Protein AF-A0AAW7AX61-F1 (afdb_monomer_lite)

Secondary structure (DSSP, 8-state):
---------HHHHHHHHHTS-HHHHHHHHHHHHHHHGGGGGPPPTT--SS-TTTTS-GGGHHHHHHHHHHHHHHHHHHHH-SSTTGGGGS-TTS-------HHHHHHHHHHHHHHHHHHHTTSTTHHHHHHHHHHHHHHHHHHTT-HHHHHHHHHHHHHHHHH-SSPPP---TTTTPPPPHHHHHHHHHHHHHHHHTT-HHHHHHHHHHHTT---HHHHHHHHT--HHHHHH-HHHHHHHHH-S------EEEEEEE--TTSSHHHHHHHTTTPPP-TTPPPP-SEEEEEEEEEETTEEEEEEEEEE-TTTSSSS-HHHH--SSEEEEE---GGG-

Sequence (336 aa):
MGPHDIAFDREMLEKELSTLSRKQRCWFAARCALRVLSILAVPQKGVSRSDIFYFWEEQKRAIHLFNLFRAINAAYADAYADDDAYAAYADDDAYAAYADDDAYVAYVDATAAAAKAAARAATATATADAATAAAYAATIAADFGVGDILHKTYSADLAIVRGTSSLPEWPDLWQGEKLPDKWDQLEQTFIEGLRNLGLDYWAETYAEWRMGKFDTAKLERCLFMPESVINTGVEAMLDYLRAEKLVAMDEARVMFLGEGGAGKTSLINCLDGKPICPNEPATPRVAIRQRLENIQGKEVRVHYWDFGGQVVMHATHQFFLREKAIYVVVLDIRRS

pLDDT: mean 75.81, std 14.59, range [26.91, 92.5]

Radius of gyration: 26.24 Å; chains: 1; bounding box: 68×43×79 Å

Foldseek 3Di:
DDPDPPPPDLVVQLVLLVPADLLLLLLLLLLLLLLLPLLLQDDDPPDDDDDSNVLDDLQCVLVLLLLLVLLSLLSNCLNAPPDLPSLVLLDPVNDDRDDDDPPSVLSVVLSSLSSSLSSCLSDPVNSSSSSSNNNSSLVVCVVQVCNVLSVVLSVVSSCQSVVDPGHDQQAQSSNPDDGDPSSVVSLVSSLVSCVVSVNPVVSVVSVCVNHSHDDVVLSVQSSPPDVVQVVVGDVSSVCSSPPPDDDDQLEAEEEEDEAAPLCSVQVVCVVVVHDRDPPDDFDDAKDWDWDFDQDVNDTHTYIYIDGGRPNVPDDCCVVPPDPGHHYDYRGDPVVD

Structure (mmCIF, N/CA/C/O backbone):
data_AF-A0AAW7AX61-F1
#
_entry.id   AF-A0AAW7AX61-F1
#
loop_
_atom_site.group_PDB
_atom_site.id
_atom_site.type_symbol
_atom_site.label_atom_id
_atom_site.label_alt_id
_atom_site.label_comp_id
_atom_site.label_asym_id
_atom_site.label_entity_id
_atom_site.label_seq_id
_atom_site.pdbx_PDB_ins_code
_atom_site.Cartn_x
_atom_site.Cartn_y
_atom_site.Cartn_z
_atom_site.occupancy
_atom_site.B_iso_or_equiv
_atom_site.auth_seq_id
_atom_site.auth_comp_id
_atom_site.auth_asym_id
_atom_site.auth_atom_id
_atom_site.pdbx_PDB_model_num
ATOM 1 N N . MET A 1 1 ? 29.675 9.510 -35.615 1.00 30.36 1 MET A N 1
ATOM 2 C CA . MET A 1 1 ? 28.213 9.677 -35.497 1.00 30.36 1 MET A CA 1
ATOM 3 C C . MET A 1 1 ? 27.730 8.559 -34.594 1.00 30.36 1 MET A C 1
ATOM 5 O O . MET A 1 1 ? 27.728 7.419 -35.035 1.00 30.36 1 MET A O 1
ATOM 9 N N . GLY A 1 2 ? 27.536 8.858 -33.306 1.00 26.91 2 GLY A N 1
ATOM 10 C CA . GLY A 1 2 ? 27.086 7.883 -32.305 1.00 26.91 2 GLY A CA 1
ATOM 11 C C . GLY A 1 2 ? 25.575 7.652 -32.396 1.00 26.91 2 GLY A C 1
ATOM 12 O O . GLY A 1 2 ? 24.892 8.477 -33.008 1.00 26.91 2 GLY A O 1
ATOM 13 N N . PRO A 1 3 ? 25.068 6.536 -31.848 1.00 36.91 3 PRO A N 1
ATOM 14 C CA . PRO A 1 3 ? 23.645 6.240 -31.860 1.00 36.91 3 PRO A CA 1
ATOM 15 C C . PRO A 1 3 ? 22.917 7.305 -31.039 1.00 36.91 3 PRO A C 1
ATOM 17 O O . PRO A 1 3 ? 23.431 7.792 -30.036 1.00 36.91 3 PRO A O 1
ATOM 20 N N . HIS A 1 4 ? 21.769 7.725 -31.551 1.00 34.91 4 HIS A N 1
ATOM 21 C CA . HIS A 1 4 ? 20.946 8.784 -30.998 1.00 34.91 4 HIS A CA 1
ATOM 22 C C . HIS A 1 4 ? 20.539 8.461 -29.555 1.00 34.91 4 HIS A C 1
ATOM 24 O O . HIS A 1 4 ? 19.681 7.611 -29.346 1.00 34.91 4 HIS A O 1
ATOM 30 N N . ASP A 1 5 ? 21.107 9.179 -28.584 1.00 37.34 5 ASP A N 1
ATOM 31 C CA . ASP A 1 5 ? 20.450 9.397 -27.297 1.00 37.34 5 ASP A CA 1
ATOM 32 C C . ASP A 1 5 ? 19.151 10.148 -27.598 1.00 37.34 5 ASP A C 1
ATOM 34 O O . ASP A 1 5 ? 19.153 11.354 -27.868 1.00 37.34 5 ASP A O 1
ATOM 38 N N . ILE A 1 6 ? 18.030 9.430 -27.635 1.00 45.59 6 ILE A N 1
ATOM 39 C CA . ILE A 1 6 ? 16.712 10.055 -27.599 1.00 45.59 6 ILE A CA 1
ATOM 40 C C . ILE A 1 6 ? 16.600 10.659 -26.200 1.00 45.59 6 ILE A C 1
ATOM 42 O O . ILE A 1 6 ? 16.258 9.973 -25.239 1.00 45.59 6 ILE A O 1
ATOM 46 N N . ALA A 1 7 ? 16.965 11.934 -26.069 1.00 55.22 7 ALA A N 1
ATOM 47 C CA . ALA A 1 7 ? 16.754 12.675 -24.838 1.00 55.22 7 ALA A CA 1
ATOM 48 C C . ALA A 1 7 ? 15.259 12.603 -24.501 1.00 55.22 7 ALA A C 1
ATOM 50 O O . ALA A 1 7 ? 14.418 13.021 -25.296 1.00 55.22 7 ALA A O 1
ATOM 51 N N . PHE A 1 8 ? 14.934 12.017 -23.351 1.00 66.38 8 PHE A N 1
ATOM 52 C CA . PHE A 1 8 ? 13.563 11.914 -22.875 1.00 66.38 8 PHE A CA 1
ATOM 53 C C . PHE A 1 8 ? 12.972 13.322 -22.712 1.00 66.38 8 PHE A C 1
ATOM 55 O O . PHE A 1 8 ? 13.390 14.082 -21.836 1.00 66.38 8 PHE A O 1
ATOM 62 N N . ASP A 1 9 ? 12.012 13.679 -23.567 1.00 73.75 9 ASP A N 1
ATOM 63 C CA . ASP A 1 9 ? 11.368 14.992 -23.543 1.00 73.75 9 ASP A CA 1
ATOM 64 C C . ASP A 1 9 ? 10.244 15.012 -22.500 1.00 73.75 9 ASP A C 1
ATOM 66 O O . ASP A 1 9 ? 9.080 14.681 -22.757 1.00 73.75 9 ASP A O 1
ATOM 70 N N . ARG A 1 10 ? 10.627 15.388 -21.277 1.00 71.94 10 ARG A N 1
ATOM 71 C CA . ARG A 1 10 ? 9.713 15.512 -20.141 1.00 71.94 10 ARG A CA 1
ATOM 72 C C . ARG A 1 10 ? 8.606 16.537 -20.398 1.00 71.94 10 ARG A C 1
ATOM 74 O O . ARG A 1 10 ? 7.466 16.276 -20.023 1.00 71.94 10 ARG A O 1
ATOM 81 N N . GLU A 1 11 ? 8.914 17.681 -21.010 1.00 75.00 11 GLU A N 1
ATOM 82 C CA . GLU A 1 11 ? 7.926 18.745 -21.244 1.00 75.00 11 GLU A CA 1
ATOM 83 C C . GLU A 1 11 ? 6.861 18.292 -22.247 1.00 75.00 11 GLU A C 1
ATOM 85 O O . GLU A 1 11 ? 5.662 18.524 -22.049 1.00 75.00 11 GLU A O 1
ATOM 90 N N . MET A 1 12 ? 7.280 17.582 -23.298 1.00 78.88 12 MET A N 1
ATOM 91 C CA . MET A 1 12 ? 6.360 16.963 -24.246 1.00 78.88 12 MET A CA 1
ATOM 92 C C . MET A 1 12 ? 5.454 15.940 -23.552 1.00 78.88 12 MET A C 1
ATOM 94 O O . MET A 1 12 ? 4.236 15.985 -23.740 1.00 78.88 12 MET A O 1
ATOM 98 N N . LEU A 1 13 ? 6.011 15.070 -22.702 1.00 80.94 13 LEU A N 1
ATOM 99 C CA . LEU A 1 13 ? 5.218 14.090 -21.962 1.00 80.94 13 LEU A CA 1
ATOM 100 C C . LEU A 1 13 ? 4.238 14.747 -20.974 1.00 80.94 13 LEU A C 1
ATOM 102 O O . LEU A 1 13 ? 3.084 14.327 -20.892 1.00 80.94 13 LEU A O 1
ATOM 106 N N . GLU A 1 14 ? 4.648 15.795 -20.254 1.00 78.94 14 GLU A N 1
ATOM 107 C CA . GLU A 1 14 ? 3.763 16.562 -19.360 1.00 78.94 14 GLU A CA 1
ATOM 108 C C . GLU A 1 14 ? 2.565 17.137 -20.122 1.00 78.94 14 GLU A C 1
ATOM 110 O O . GLU A 1 14 ? 1.412 16.996 -19.695 1.00 78.94 14 GLU A O 1
ATOM 115 N N . LYS A 1 15 ? 2.819 17.727 -21.295 1.00 81.75 15 LYS A N 1
ATOM 116 C CA . LYS A 1 15 ? 1.767 18.240 -22.176 1.00 81.75 15 LYS A CA 1
ATOM 117 C C . LYS A 1 15 ? 0.839 17.123 -22.641 1.00 81.75 15 LYS A C 1
ATOM 119 O O . LYS A 1 15 ? -0.380 17.289 -22.641 1.00 81.75 15 LYS A O 1
ATOM 124 N N . GLU A 1 16 ? 1.389 15.972 -22.993 1.00 81.94 16 GLU A N 1
ATOM 125 C CA . GLU A 1 16 ? 0.623 14.805 -23.407 1.00 81.94 16 GLU A CA 1
ATOM 126 C C . GLU A 1 16 ? -0.269 14.238 -22.292 1.00 81.94 16 GLU A C 1
ATOM 128 O O . GLU A 1 16 ? -1.439 13.933 -22.547 1.00 81.94 16 GLU A O 1
ATOM 133 N N . LEU A 1 17 ? 0.236 14.157 -21.060 1.00 82.62 17 LEU A N 1
ATOM 134 C CA . LEU A 1 17 ? -0.498 13.694 -19.876 1.00 82.62 17 LEU A CA 1
ATOM 135 C C . LEU A 1 17 ? -1.556 14.700 -19.398 1.00 82.62 17 LEU A C 1
ATOM 137 O O . LEU A 1 17 ? -2.558 14.304 -18.794 1.00 82.62 17 LEU A O 1
ATOM 141 N N . SER A 1 18 ? -1.381 15.993 -19.694 1.00 81.81 18 SER A N 1
ATOM 142 C CA . SER A 1 18 ? -2.376 17.033 -19.382 1.00 81.81 18 SER A CA 1
ATOM 143 C C . SER A 1 18 ? -3.723 16.827 -20.076 1.00 81.81 18 SER A C 1
ATOM 145 O O . SER A 1 18 ? -4.751 17.264 -19.564 1.00 81.81 18 SER A O 1
ATOM 147 N N . THR A 1 19 ? -3.732 16.098 -21.194 1.00 85.00 19 THR A N 1
ATOM 148 C CA . THR A 1 19 ? -4.951 15.775 -21.950 1.00 85.00 19 THR A CA 1
ATOM 149 C C . THR A 1 19 ? -5.743 14.596 -21.378 1.00 85.00 19 THR A C 1
ATOM 151 O O . THR A 1 19 ? -6.884 14.377 -21.779 1.00 85.00 19 THR A O 1
ATOM 154 N N . LEU A 1 20 ? -5.153 13.833 -20.454 1.00 84.50 20 LEU A N 1
ATOM 155 C CA . LEU A 1 20 ? -5.751 12.628 -19.882 1.00 84.50 20 LEU A CA 1
ATOM 156 C C . LEU A 1 20 ? -6.626 12.937 -18.657 1.00 84.50 20 LEU A C 1
ATOM 158 O O . LEU A 1 20 ? -6.486 13.969 -17.999 1.00 84.50 20 LEU A O 1
ATOM 162 N N . SER A 1 21 ? -7.517 12.013 -18.306 1.00 82.56 21 SER A N 1
ATOM 163 C CA . SER A 1 21 ? -8.251 12.044 -17.040 1.00 82.56 21 SER A CA 1
ATOM 164 C C . SER A 1 21 ? -7.341 11.705 -15.849 1.00 82.56 21 SER A C 1
ATOM 166 O O . SER A 1 21 ? -6.245 11.164 -16.014 1.00 82.56 21 SER A O 1
ATOM 168 N N . ARG A 1 22 ? -7.806 11.990 -14.623 1.00 78.38 22 ARG A N 1
ATOM 169 C CA . ARG A 1 22 ? -7.126 11.594 -13.372 1.00 78.38 22 ARG A CA 1
ATOM 170 C C . ARG A 1 22 ? -6.810 10.094 -13.368 1.00 78.38 22 ARG A C 1
ATOM 172 O O . ARG A 1 22 ? -5.647 9.726 -13.265 1.00 78.38 22 ARG A O 1
ATOM 179 N N . LYS A 1 23 ? -7.827 9.255 -13.598 1.00 81.19 23 LYS A N 1
ATOM 180 C CA . LYS A 1 23 ? -7.715 7.788 -13.632 1.00 81.19 23 LYS A CA 1
ATOM 181 C C . LYS A 1 23 ? -6.663 7.298 -14.639 1.00 81.19 23 LYS A C 1
ATOM 183 O O . LYS A 1 23 ? -5.845 6.443 -14.318 1.00 81.19 23 LYS A O 1
ATOM 188 N N . GLN A 1 24 ? -6.627 7.888 -15.837 1.00 85.31 24 GLN A N 1
ATOM 189 C CA . GLN A 1 24 ? -5.640 7.561 -16.878 1.00 85.31 24 GLN A CA 1
ATOM 190 C C . GLN A 1 24 ? -4.210 7.967 -16.495 1.00 85.31 24 GLN A C 1
ATOM 192 O O . GLN A 1 24 ? -3.269 7.231 -16.788 1.00 85.31 24 GLN A O 1
ATOM 197 N N . ARG A 1 25 ? -4.030 9.105 -15.811 1.00 83.56 25 ARG A N 1
ATOM 198 C CA . ARG A 1 25 ? -2.715 9.510 -15.291 1.00 83.56 25 ARG A CA 1
ATOM 199 C C . ARG A 1 25 ? -2.228 8.598 -14.173 1.00 83.56 25 ARG A C 1
ATOM 201 O O . ARG A 1 25 ? -1.070 8.197 -14.223 1.00 83.56 25 ARG A O 1
ATOM 208 N N . CYS A 1 26 ? -3.091 8.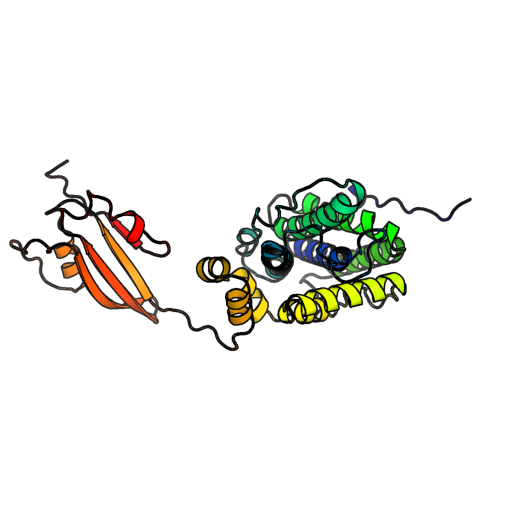238 -13.220 1.00 80.25 26 CYS A N 1
ATOM 209 C CA . CYS A 1 26 ? -2.753 7.282 -12.160 1.00 80.25 26 CYS A CA 1
ATOM 210 C C . CYS A 1 26 ? -2.312 5.944 -12.752 1.00 80.25 26 CYS A C 1
ATOM 212 O O . CYS A 1 26 ? -1.259 5.420 -12.394 1.00 80.25 26 CYS A O 1
ATOM 214 N N . TRP A 1 27 ? -3.076 5.444 -13.726 1.00 86.00 27 TRP A N 1
ATOM 215 C CA . TRP A 1 27 ? -2.771 4.206 -14.434 1.00 86.00 27 TRP A CA 1
ATOM 216 C C . TRP A 1 27 ? -1.388 4.245 -15.098 1.00 86.00 27 TRP A C 1
ATOM 218 O O . TRP A 1 27 ? -0.575 3.341 -14.910 1.00 86.00 27 TRP A O 1
ATOM 228 N N . PHE A 1 28 ? -1.094 5.318 -15.839 1.00 87.56 28 PHE A N 1
ATOM 229 C CA . PHE A 1 28 ? 0.196 5.487 -16.507 1.00 87.56 28 PHE A CA 1
ATOM 230 C C . PHE A 1 28 ? 1.348 5.599 -15.499 1.00 87.56 28 PHE A C 1
ATOM 232 O O . PHE A 1 28 ? 2.354 4.900 -15.622 1.00 87.56 28 PHE A O 1
ATOM 239 N N . ALA A 1 29 ? 1.182 6.421 -14.461 1.00 83.12 29 ALA A N 1
ATOM 240 C CA . ALA A 1 29 ? 2.209 6.651 -13.452 1.00 83.12 29 ALA A CA 1
ATOM 241 C C . ALA A 1 29 ? 2.536 5.378 -12.653 1.00 83.12 29 ALA A C 1
ATOM 243 O O . ALA A 1 29 ? 3.710 5.077 -12.432 1.00 83.12 29 ALA A O 1
ATOM 244 N N . ALA A 1 30 ? 1.521 4.586 -12.291 1.00 83.44 30 ALA A N 1
ATOM 245 C CA . ALA A 1 30 ? 1.695 3.301 -11.619 1.00 83.44 30 ALA A CA 1
ATOM 246 C C . ALA A 1 30 ? 2.542 2.327 -12.457 1.00 83.44 30 ALA A C 1
ATOM 248 O O . ALA A 1 30 ? 3.440 1.666 -11.930 1.00 83.44 30 ALA A O 1
ATOM 249 N N . ARG A 1 31 ? 2.323 2.285 -13.779 1.00 88.75 31 ARG A N 1
ATOM 250 C CA . ARG A 1 31 ? 3.132 1.471 -14.701 1.00 88.75 31 ARG A CA 1
ATOM 251 C C . ARG A 1 31 ? 4.567 1.976 -14.816 1.00 88.75 31 ARG A C 1
ATOM 253 O O . ARG A 1 31 ? 5.486 1.161 -14.852 1.00 88.75 31 ARG A O 1
ATOM 260 N N . CYS A 1 32 ? 4.787 3.290 -14.849 1.00 85.69 32 CYS A N 1
ATOM 261 C CA . CYS A 1 32 ? 6.137 3.864 -14.819 1.00 85.69 32 CYS A CA 1
ATOM 262 C C . CYS A 1 32 ? 6.891 3.474 -13.542 1.00 85.69 32 CYS A C 1
ATOM 264 O O . CYS A 1 32 ? 8.020 3.000 -13.633 1.00 85.69 32 CYS A O 1
ATOM 266 N N . ALA A 1 33 ? 6.258 3.595 -12.372 1.00 82.31 33 ALA A N 1
ATOM 267 C CA . ALA A 1 33 ? 6.869 3.209 -11.102 1.00 82.31 33 ALA A CA 1
ATOM 268 C C . ALA A 1 33 ? 7.192 1.709 -11.036 1.00 82.31 33 ALA A C 1
ATOM 270 O O . ALA A 1 33 ? 8.284 1.326 -10.618 1.00 82.31 33 ALA A O 1
ATOM 271 N N . LEU A 1 34 ? 6.279 0.851 -11.505 1.00 87.25 34 LEU A N 1
ATOM 272 C CA . LEU A 1 34 ? 6.485 -0.597 -11.496 1.00 87.25 34 LEU A CA 1
ATOM 273 C C . LEU A 1 34 ? 7.679 -1.032 -12.361 1.00 87.25 34 LEU A C 1
ATOM 275 O O . LEU A 1 34 ? 8.394 -1.965 -11.990 1.00 87.25 34 LEU A O 1
ATOM 279 N N . ARG A 1 35 ? 7.924 -0.341 -13.485 1.00 87.38 35 ARG A N 1
ATOM 280 C CA . ARG A 1 35 ? 9.059 -0.618 -14.382 1.00 87.38 35 ARG A CA 1
ATOM 281 C C . ARG A 1 35 ? 10.410 -0.372 -13.741 1.00 87.38 35 ARG A C 1
ATOM 283 O O . ARG A 1 35 ? 11.370 -0.975 -14.186 1.00 87.38 35 ARG A O 1
ATOM 290 N N . VAL A 1 36 ? 10.506 0.477 -12.723 1.00 80.56 36 VAL A N 1
ATOM 291 C CA . VAL A 1 36 ? 11.802 0.805 -12.112 1.00 80.56 36 VAL A CA 1
ATOM 292 C C . VAL A 1 36 ? 12.026 0.217 -10.738 1.00 80.56 36 VAL A C 1
ATOM 294 O O . VAL A 1 36 ? 13.095 0.384 -10.169 1.00 80.56 36 VAL A O 1
ATOM 297 N N . LEU A 1 37 ? 11.078 -0.564 -10.227 1.00 84.88 37 LEU A N 1
ATOM 298 C CA . LEU A 1 37 ? 11.217 -1.160 -8.904 1.00 84.88 37 LEU A CA 1
ATOM 299 C C . LEU A 1 37 ? 12.409 -2.134 -8.803 1.00 84.88 37 LEU A C 1
ATOM 301 O O . LEU A 1 37 ? 13.088 -2.170 -7.779 1.00 84.88 37 LEU A O 1
ATOM 305 N N . SER A 1 38 ? 12.710 -2.877 -9.875 1.00 87.50 38 SER A N 1
ATOM 306 C CA . SER A 1 38 ? 13.818 -3.844 -9.915 1.00 87.50 38 SER A CA 1
ATOM 307 C C . SER A 1 38 ? 15.207 -3.200 -9.875 1.00 87.50 38 SER A C 1
ATOM 309 O O . SER A 1 38 ? 16.176 -3.876 -9.538 1.00 87.50 38 SER A O 1
ATOM 311 N N . ILE A 1 39 ? 15.323 -1.894 -10.137 1.00 83.44 39 ILE A N 1
ATOM 312 C CA . ILE A 1 39 ? 16.587 -1.146 -10.029 1.00 83.44 39 ILE A CA 1
ATOM 313 C C . ILE A 1 39 ? 17.099 -1.099 -8.590 1.00 83.44 39 ILE A C 1
ATOM 315 O O . ILE A 1 39 ? 18.306 -1.018 -8.371 1.00 83.44 39 ILE A O 1
ATOM 319 N N . LEU A 1 40 ? 16.224 -1.257 -7.595 1.00 81.12 40 LEU A N 1
ATOM 320 C CA . LEU A 1 40 ? 16.653 -1.411 -6.205 1.00 81.12 40 LEU A CA 1
ATOM 321 C C . LEU A 1 40 ? 17.568 -2.626 -5.998 1.00 81.12 40 LEU A C 1
ATOM 323 O O . LEU A 1 40 ? 18.232 -2.701 -4.975 1.00 81.12 40 LEU A O 1
ATOM 327 N N . ALA A 1 41 ? 17.616 -3.569 -6.946 1.00 83.56 41 ALA A N 1
ATOM 328 C CA . ALA A 1 41 ? 18.488 -4.734 -6.888 1.00 83.56 41 ALA A CA 1
ATOM 329 C C . ALA A 1 41 ? 19.881 -4.532 -7.497 1.00 83.56 41 ALA A C 1
ATOM 331 O O . ALA A 1 41 ? 20.648 -5.495 -7.605 1.00 83.56 41 ALA A O 1
ATOM 332 N N . VAL A 1 42 ? 20.220 -3.314 -7.927 1.00 79.19 42 VAL A N 1
ATOM 333 C CA . VAL A 1 42 ? 21.544 -3.022 -8.479 1.00 79.19 42 VAL A CA 1
ATOM 334 C C . VAL A 1 42 ? 22.598 -3.214 -7.377 1.00 79.19 42 VAL A C 1
ATOM 336 O O . VAL A 1 42 ? 22.549 -2.535 -6.351 1.00 79.19 42 VAL A O 1
ATOM 339 N N . PRO A 1 43 ? 23.563 -4.136 -7.553 1.00 69.69 43 PRO A N 1
ATOM 340 C CA . PRO A 1 43 ? 24.539 -4.439 -6.516 1.00 69.69 43 PRO A CA 1
ATOM 341 C C . PRO A 1 43 ? 25.536 -3.290 -6.330 1.00 69.69 43 PRO A C 1
ATOM 343 O O . PRO A 1 43 ? 25.919 -2.619 -7.292 1.00 69.69 43 PRO A O 1
ATOM 346 N N . GLN A 1 44 ? 26.035 -3.126 -5.102 1.00 69.25 44 GLN A N 1
ATOM 347 C CA . GLN A 1 44 ? 27.088 -2.158 -4.799 1.00 69.25 44 GLN A CA 1
ATOM 348 C C . GLN A 1 44 ? 28.373 -2.467 -5.586 1.00 69.25 44 GLN A C 1
ATOM 350 O O . GLN A 1 44 ? 28.825 -3.616 -5.676 1.00 69.25 44 GLN A O 1
ATOM 355 N N . LYS A 1 45 ? 29.008 -1.426 -6.138 1.00 63.72 45 LYS A N 1
ATOM 356 C CA . LYS A 1 45 ? 30.249 -1.564 -6.913 1.00 63.72 45 LYS A CA 1
ATOM 357 C C . LYS A 1 45 ? 31.349 -2.228 -6.077 1.00 63.72 45 LYS A C 1
ATOM 359 O O . LYS A 1 45 ? 31.777 -1.688 -5.065 1.00 63.72 45 LYS A O 1
ATOM 364 N N . GLY A 1 46 ? 31.851 -3.372 -6.540 1.00 57.09 46 GLY A N 1
ATOM 365 C CA . GLY A 1 46 ? 32.983 -4.064 -5.911 1.00 57.09 46 GLY A CA 1
ATOM 366 C C . GLY A 1 46 ? 32.633 -4.956 -4.715 1.00 57.09 46 GLY A C 1
ATOM 367 O O . GLY A 1 46 ? 33.546 -5.540 -4.136 1.00 57.09 46 GLY A O 1
ATOM 368 N N . VAL A 1 47 ? 31.348 -5.119 -4.374 1.00 58.59 47 VAL A N 1
ATOM 369 C CA . VAL A 1 47 ? 30.893 -6.018 -3.301 1.00 58.59 47 VAL A CA 1
ATOM 370 C C . VAL A 1 47 ? 30.134 -7.206 -3.896 1.00 58.59 47 VAL A C 1
ATOM 372 O O . VAL A 1 47 ? 29.229 -7.059 -4.716 1.00 58.59 47 VAL A O 1
ATOM 375 N N . SER A 1 48 ? 30.514 -8.421 -3.495 1.00 50.97 48 SER A N 1
ATOM 376 C CA . SER A 1 48 ? 29.896 -9.655 -3.986 1.00 50.97 48 SER A CA 1
ATOM 377 C C . SER A 1 48 ? 28.561 -9.952 -3.284 1.00 50.97 48 SER A C 1
ATOM 379 O O . SER A 1 48 ? 28.525 -10.617 -2.257 1.00 50.97 48 SER A O 1
ATOM 381 N N . ARG A 1 49 ? 27.469 -9.513 -3.922 1.00 58.62 49 ARG A N 1
ATOM 382 C CA . ARG A 1 49 ? 26.207 -10.246 -4.184 1.00 58.62 49 ARG A CA 1
ATOM 383 C C . ARG A 1 49 ? 25.318 -10.828 -3.065 1.00 58.62 49 ARG A C 1
ATOM 385 O O . ARG A 1 49 ? 24.408 -11.568 -3.423 1.00 58.62 49 ARG A O 1
ATOM 392 N N . SER A 1 50 ? 25.457 -10.500 -1.780 1.00 60.31 50 SER A N 1
ATOM 393 C CA . SER A 1 50 ? 24.422 -10.922 -0.804 1.00 60.31 50 SER A CA 1
ATOM 394 C C . SER A 1 50 ? 23.391 -9.847 -0.469 1.00 60.31 50 SER A C 1
ATOM 396 O O . SER A 1 50 ? 22.227 -10.179 -0.271 1.00 60.31 50 SER A O 1
ATOM 398 N N . ASP A 1 51 ? 23.791 -8.576 -0.409 1.00 74.12 51 ASP A N 1
ATOM 399 C CA . ASP A 1 51 ? 22.925 -7.516 0.106 1.00 74.12 51 ASP A CA 1
ATOM 400 C C . ASP A 1 51 ? 22.577 -6.477 -0.963 1.00 74.12 51 ASP A C 1
ATOM 402 O O . ASP A 1 51 ? 23.356 -5.570 -1.255 1.00 74.12 51 ASP A O 1
ATOM 406 N N . ILE A 1 52 ? 21.402 -6.639 -1.570 1.00 79.06 52 ILE A N 1
ATOM 407 C CA . ILE A 1 52 ? 20.916 -5.748 -2.628 1.00 79.06 52 ILE A CA 1
ATOM 408 C C . ILE A 1 52 ? 20.232 -4.487 -2.084 1.00 79.06 52 ILE A C 1
ATOM 410 O O . ILE A 1 52 ? 20.081 -3.525 -2.819 1.00 79.06 52 ILE A O 1
ATOM 414 N N . PHE A 1 53 ? 19.867 -4.456 -0.797 1.00 80.56 53 PHE A N 1
ATOM 415 C CA . PHE A 1 53 ? 19.205 -3.316 -0.146 1.00 80.56 53 PHE A CA 1
ATOM 416 C C . PHE A 1 53 ? 20.134 -2.632 0.868 1.00 80.56 53 PHE A C 1
ATOM 418 O O . PHE A 1 53 ? 19.690 -2.103 1.890 1.00 80.56 53 PHE A O 1
ATOM 425 N N . TYR A 1 54 ? 21.441 -2.666 0.594 1.00 77.38 54 TYR A N 1
ATOM 426 C CA . TYR A 1 54 ? 22.510 -2.190 1.479 1.00 77.38 54 TYR A CA 1
ATOM 427 C C . TYR A 1 54 ? 22.370 -0.713 1.885 1.00 77.38 54 TYR A C 1
ATOM 429 O O . TYR A 1 54 ? 22.856 -0.317 2.939 1.00 77.38 54 TYR A O 1
ATOM 437 N N . PHE A 1 55 ? 21.693 0.088 1.060 1.00 74.94 55 PHE A N 1
ATOM 438 C CA . PHE A 1 55 ? 21.428 1.513 1.273 1.00 74.94 55 PHE A CA 1
ATOM 439 C C . PHE A 1 55 ? 20.377 1.793 2.360 1.00 74.94 55 PHE A C 1
ATOM 441 O O . PHE A 1 55 ? 20.224 2.934 2.789 1.00 74.94 55 PHE A O 1
ATOM 448 N N . TRP A 1 56 ? 19.652 0.772 2.824 1.00 76.81 56 TRP A N 1
ATOM 449 C CA . TRP A 1 56 ? 18.764 0.876 3.978 1.00 76.81 56 TRP A CA 1
ATOM 450 C C . TRP A 1 56 ? 19.313 0.094 5.167 1.00 76.81 56 TRP A C 1
ATOM 452 O O . TRP A 1 56 ? 19.813 -1.028 5.023 1.00 76.81 56 TRP A O 1
ATOM 462 N N . GLU A 1 57 ? 19.113 0.658 6.362 1.00 79.56 57 GLU A N 1
ATOM 463 C CA . GLU A 1 57 ? 19.269 -0.066 7.624 1.00 79.56 57 GLU A CA 1
ATOM 464 C C . GLU A 1 57 ? 18.473 -1.375 7.571 1.00 79.56 57 GLU A C 1
ATOM 466 O O . GLU A 1 57 ? 17.299 -1.383 7.190 1.00 79.56 57 GLU A O 1
ATOM 471 N N . GLU A 1 58 ? 19.096 -2.481 7.981 1.00 80.81 58 GLU A N 1
ATOM 472 C CA . GLU A 1 58 ? 18.525 -3.827 7.872 1.00 80.81 58 GLU A CA 1
ATOM 473 C C . GLU A 1 58 ? 17.117 -3.924 8.478 1.00 80.81 58 GLU A C 1
ATOM 475 O O . GLU A 1 58 ? 16.211 -4.472 7.852 1.00 80.81 58 GLU A O 1
ATOM 480 N N . GLN A 1 59 ? 16.892 -3.294 9.639 1.00 80.56 59 GLN A N 1
ATOM 481 C CA . GLN A 1 59 ? 15.589 -3.31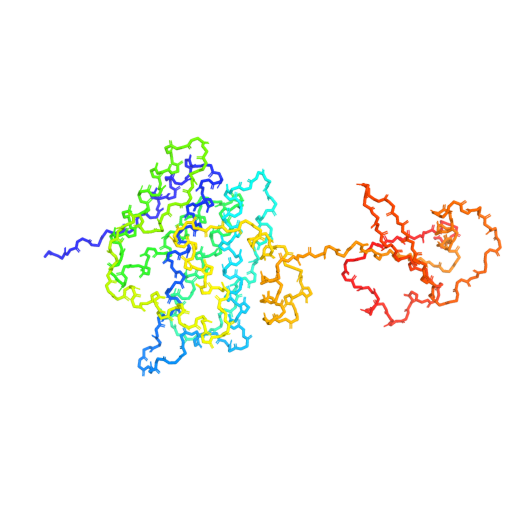4 10.314 1.00 80.56 59 GLN A CA 1
ATOM 482 C C . GLN A 1 59 ? 14.501 -2.502 9.587 1.00 80.56 59 GLN A C 1
ATOM 484 O O . GLN A 1 59 ? 13.315 -2.712 9.838 1.00 80.56 59 GLN A O 1
ATOM 489 N N . LYS A 1 60 ? 14.878 -1.577 8.694 1.00 80.44 60 LYS A N 1
ATOM 490 C CA . LYS A 1 60 ? 13.951 -0.680 7.985 1.00 80.44 60 LYS A CA 1
ATOM 491 C C . LYS A 1 60 ? 13.642 -1.118 6.550 1.00 80.44 60 LYS A C 1
ATOM 493 O O . LYS A 1 60 ? 12.686 -0.626 5.954 1.00 80.44 60 LYS A O 1
ATOM 498 N N . ARG A 1 61 ? 14.393 -2.068 5.984 1.00 82.44 61 ARG A N 1
ATOM 499 C CA . ARG A 1 61 ? 14.225 -2.528 4.586 1.00 82.44 61 ARG A CA 1
ATOM 500 C C . ARG A 1 61 ? 12.795 -2.931 4.256 1.00 82.44 61 ARG A C 1
ATOM 502 O O . ARG A 1 61 ? 12.226 -2.481 3.268 1.00 82.44 61 ARG A O 1
ATOM 509 N N . ALA A 1 62 ? 12.202 -3.758 5.106 1.00 82.88 62 ALA A N 1
ATOM 510 C CA . ALA A 1 62 ? 10.873 -4.293 4.867 1.00 82.88 62 ALA A CA 1
ATOM 511 C C . ALA A 1 62 ? 9.767 -3.229 4.959 1.00 82.88 62 ALA A C 1
ATOM 513 O O . ALA A 1 62 ? 8.831 -3.281 4.165 1.00 82.88 62 ALA A O 1
ATOM 514 N N . ILE A 1 63 ? 9.876 -2.247 5.866 1.00 78.69 63 ILE A N 1
ATOM 515 C CA . ILE A 1 63 ? 8.897 -1.151 5.946 1.00 78.69 63 ILE A CA 1
ATOM 516 C C . ILE A 1 63 ? 9.039 -0.184 4.762 1.00 78.69 63 ILE A C 1
ATOM 518 O O . ILE A 1 63 ? 8.032 0.257 4.213 1.00 78.69 63 ILE A O 1
ATOM 522 N N . HIS A 1 64 ? 10.263 0.078 4.289 1.00 79.00 64 HIS A N 1
ATOM 523 C CA . HIS A 1 64 ? 10.474 0.869 3.075 1.00 79.00 64 HIS A CA 1
ATOM 524 C C . HIS A 1 64 ? 9.903 0.174 1.837 1.00 79.00 64 HIS A C 1
ATOM 526 O O . HIS A 1 64 ? 9.145 0.789 1.088 1.00 79.00 64 HIS A O 1
ATOM 532 N N . LEU A 1 65 ? 10.186 -1.120 1.654 1.00 82.81 65 LEU A N 1
ATOM 533 C CA . LEU A 1 65 ? 9.604 -1.912 0.568 1.00 82.81 65 LEU A CA 1
ATOM 534 C C . LEU A 1 65 ? 8.076 -1.938 0.656 1.00 82.81 65 LEU A C 1
ATOM 536 O O . LEU A 1 65 ? 7.411 -1.665 -0.341 1.00 82.81 65 LEU A O 1
ATOM 540 N N . PHE A 1 66 ? 7.517 -2.185 1.844 1.00 82.62 66 PHE A N 1
ATOM 541 C CA . PHE A 1 66 ? 6.075 -2.120 2.079 1.00 82.62 66 PHE A CA 1
ATOM 542 C C . PHE A 1 66 ? 5.488 -0.777 1.627 1.00 82.62 66 PHE A C 1
ATOM 544 O O . PHE A 1 66 ? 4.509 -0.765 0.885 1.00 82.62 66 PHE A O 1
ATOM 551 N N . ASN A 1 67 ? 6.100 0.348 2.009 1.00 77.56 67 ASN A N 1
ATOM 552 C CA . ASN A 1 67 ? 5.627 1.673 1.615 1.00 77.56 67 ASN A CA 1
ATOM 553 C C . ASN A 1 67 ? 5.714 1.906 0.100 1.00 77.56 67 ASN A C 1
ATOM 555 O O . ASN A 1 67 ? 4.783 2.475 -0.467 1.00 77.56 67 ASN A O 1
ATOM 559 N N . LEU A 1 68 ? 6.764 1.426 -0.575 1.00 79.44 68 LEU A N 1
ATOM 560 C CA . LEU A 1 68 ? 6.873 1.508 -2.037 1.00 79.44 68 LEU A CA 1
ATOM 561 C C . LEU A 1 68 ? 5.768 0.710 -2.739 1.00 79.44 68 LEU A C 1
ATOM 563 O O . LEU A 1 68 ? 5.096 1.231 -3.630 1.00 79.44 68 LEU A O 1
ATOM 567 N N . PHE A 1 69 ? 5.539 -0.535 -2.318 1.00 83.94 69 PHE A N 1
ATOM 568 C CA . PHE A 1 69 ? 4.465 -1.355 -2.874 1.00 83.94 69 PHE A CA 1
ATOM 569 C C . PHE A 1 69 ? 3.081 -0.771 -2.566 1.00 83.94 69 PHE A C 1
ATOM 571 O O . PHE A 1 69 ? 2.229 -0.733 -3.453 1.00 83.94 69 PHE A O 1
ATOM 578 N N . ARG A 1 70 ? 2.864 -0.261 -1.346 1.00 80.38 70 ARG A N 1
ATOM 579 C CA . ARG A 1 70 ? 1.628 0.425 -0.940 1.00 80.38 70 ARG A CA 1
ATOM 580 C C . ARG A 1 70 ? 1.371 1.674 -1.789 1.00 80.38 70 ARG A C 1
ATOM 582 O O . ARG A 1 70 ? 0.238 1.890 -2.205 1.00 80.38 70 ARG A O 1
ATOM 589 N N . ALA A 1 71 ? 2.410 2.441 -2.114 1.00 76.06 71 ALA A N 1
ATOM 590 C CA . ALA A 1 71 ? 2.325 3.623 -2.970 1.00 76.06 71 ALA A CA 1
ATOM 591 C C . ALA A 1 71 ? 1.918 3.272 -4.417 1.00 76.06 71 ALA A C 1
ATOM 593 O O . ALA A 1 71 ? 0.996 3.873 -4.970 1.00 76.06 71 ALA A O 1
ATOM 594 N N . ILE A 1 72 ? 2.546 2.254 -5.018 1.00 79.25 72 ILE A N 1
ATOM 595 C CA . ILE A 1 72 ? 2.179 1.771 -6.364 1.00 79.25 72 ILE A CA 1
ATOM 596 C C . ILE A 1 72 ? 0.745 1.220 -6.369 1.00 79.25 72 ILE A C 1
ATOM 598 O O . ILE A 1 72 ? -0.024 1.485 -7.293 1.00 79.25 72 ILE A O 1
ATOM 602 N N . ASN A 1 73 ? 0.372 0.492 -5.317 1.00 81.50 73 ASN A N 1
ATOM 603 C CA . ASN A 1 73 ? -0.977 -0.024 -5.130 1.00 81.50 73 ASN A CA 1
ATOM 604 C C . ASN A 1 73 ? -2.018 1.106 -5.033 1.00 81.50 73 ASN A C 1
ATOM 606 O O . ASN A 1 73 ? -3.058 1.027 -5.675 1.00 81.50 73 ASN A O 1
ATOM 610 N N . ALA A 1 74 ? -1.726 2.193 -4.312 1.00 77.25 74 ALA A N 1
ATOM 611 C CA . ALA A 1 74 ? -2.632 3.340 -4.215 1.00 77.25 74 ALA A CA 1
ATOM 612 C C . ALA A 1 74 ? -2.902 3.954 -5.597 1.00 77.25 74 ALA A C 1
ATOM 614 O O . ALA A 1 74 ? -4.053 4.179 -5.959 1.00 77.25 74 ALA A O 1
ATOM 615 N N . ALA A 1 75 ? -1.856 4.113 -6.413 1.00 77.75 75 ALA A N 1
ATOM 616 C CA . ALA A 1 75 ? -1.980 4.600 -7.784 1.00 77.75 75 ALA A CA 1
ATOM 617 C C . ALA A 1 75 ? -2.836 3.673 -8.667 1.00 77.75 75 ALA A C 1
ATOM 619 O O . ALA A 1 75 ? -3.646 4.143 -9.468 1.00 77.75 75 ALA A O 1
ATOM 620 N N . TYR A 1 76 ? -2.684 2.353 -8.509 1.00 79.88 76 TYR A N 1
ATOM 621 C CA . TYR A 1 76 ? -3.539 1.372 -9.177 1.00 79.88 76 TYR A CA 1
ATOM 622 C C . TYR A 1 76 ? -4.995 1.488 -8.707 1.00 79.88 76 TYR A C 1
ATOM 624 O O . TYR A 1 76 ? -5.906 1.571 -9.530 1.00 79.88 76 TYR A O 1
ATOM 632 N N . ALA A 1 77 ? -5.227 1.524 -7.394 1.00 78.06 77 ALA A N 1
ATOM 633 C CA . ALA A 1 77 ? -6.562 1.627 -6.823 1.00 78.06 77 ALA A CA 1
ATOM 634 C C . ALA A 1 77 ? -7.260 2.912 -7.276 1.00 78.06 77 ALA A C 1
ATOM 636 O O . ALA A 1 77 ? -8.378 2.834 -7.759 1.00 78.06 77 ALA A O 1
ATOM 637 N N . ASP A 1 78 ? -6.593 4.068 -7.253 1.00 75.56 78 ASP A N 1
ATOM 638 C CA . ASP A 1 78 ? -7.152 5.329 -7.759 1.00 75.56 78 ASP A CA 1
ATOM 639 C C . ASP A 1 78 ? -7.437 5.317 -9.266 1.00 75.56 78 ASP A C 1
ATOM 641 O O . ASP A 1 78 ? -8.308 6.050 -9.739 1.00 75.56 78 ASP A O 1
ATOM 645 N N . ALA A 1 79 ? -6.715 4.507 -10.046 1.00 76.44 79 ALA A N 1
ATOM 646 C CA . ALA A 1 79 ? -7.032 4.329 -11.454 1.00 76.44 79 ALA A CA 1
ATOM 647 C C . ALA A 1 79 ? -8.388 3.622 -11.618 1.00 76.44 79 ALA A C 1
ATOM 649 O O . ALA A 1 79 ? -9.233 4.086 -12.384 1.00 76.44 79 ALA A O 1
ATOM 650 N N . TYR A 1 80 ? -8.620 2.533 -10.885 1.00 76.69 80 TYR A N 1
ATOM 651 C CA . TYR A 1 80 ? -9.782 1.660 -11.089 1.00 76.69 80 TYR A CA 1
ATOM 652 C C . TYR A 1 80 ? -10.973 1.924 -10.156 1.00 76.69 80 TYR A C 1
ATOM 654 O O . TYR A 1 80 ? -12.088 1.535 -10.492 1.00 76.69 80 TYR A O 1
ATOM 662 N N . ALA A 1 81 ? -10.778 2.596 -9.024 1.00 68.62 81 ALA A N 1
ATOM 663 C CA . ALA A 1 81 ? -11.830 2.887 -8.059 1.00 68.62 81 ALA A CA 1
ATOM 664 C C . ALA A 1 81 ? -12.760 4.007 -8.535 1.00 68.62 81 ALA A C 1
ATOM 666 O O . ALA A 1 81 ? -12.354 4.927 -9.247 1.00 68.62 81 ALA A O 1
ATOM 667 N N . ASP A 1 82 ? -14.024 3.947 -8.120 1.00 58.94 82 ASP A N 1
ATOM 668 C CA . ASP A 1 82 ? -15.012 4.996 -8.395 1.00 58.94 82 ASP A CA 1
ATOM 669 C C . ASP A 1 82 ? -14.977 6.152 -7.384 1.00 58.94 82 ASP A C 1
ATOM 671 O O . ASP A 1 82 ? -15.444 7.239 -7.715 1.00 58.94 82 ASP A O 1
ATOM 675 N N . ASP A 1 83 ? -14.355 5.950 -6.217 1.00 56.59 83 ASP A N 1
ATOM 676 C CA . ASP A 1 83 ? -14.191 6.959 -5.165 1.00 56.59 83 ASP A CA 1
ATOM 677 C C . ASP A 1 83 ? -12.757 7.515 -5.103 1.00 56.59 83 ASP A C 1
ATOM 679 O O . ASP A 1 83 ? -11.775 6.776 -5.176 1.00 56.59 83 ASP A O 1
ATOM 683 N N . ASP A 1 84 ? -12.632 8.824 -4.863 1.00 54.56 84 ASP A N 1
ATOM 684 C CA . ASP A 1 84 ? -11.359 9.558 -4.731 1.00 54.56 84 ASP A CA 1
ATOM 685 C C . ASP A 1 84 ? -10.616 9.291 -3.392 1.00 54.56 84 ASP A C 1
ATOM 687 O O . ASP A 1 84 ? -9.753 10.067 -2.979 1.00 54.56 84 ASP A O 1
ATOM 691 N N . ALA A 1 85 ? -10.957 8.217 -2.671 1.00 56.28 85 ALA A N 1
ATOM 692 C CA . ALA A 1 85 ? -10.544 7.996 -1.281 1.00 56.28 85 ALA A CA 1
ATOM 693 C C . ALA A 1 85 ? -9.116 7.441 -1.109 1.00 56.28 85 ALA A C 1
ATOM 695 O O . ALA A 1 85 ? -8.561 7.504 -0.010 1.00 56.28 85 ALA A O 1
ATOM 696 N N . TYR A 1 86 ? -8.513 6.887 -2.165 1.00 60.66 86 TYR A N 1
ATOM 697 C CA . TYR A 1 86 ? -7.278 6.103 -2.046 1.00 60.66 86 TYR A CA 1
ATOM 698 C C . TYR A 1 86 ? -6.000 6.950 -2.050 1.00 60.66 86 TYR A C 1
ATOM 700 O O . TYR A 1 86 ? -4.994 6.542 -1.465 1.00 60.66 86 TYR A O 1
ATOM 708 N N . ALA A 1 87 ? -6.073 8.177 -2.574 1.00 56.34 87 ALA A N 1
ATOM 709 C CA . ALA A 1 87 ? -4.955 9.118 -2.608 1.00 56.34 87 ALA A CA 1
ATOM 710 C C . ALA A 1 87 ? -4.426 9.484 -1.208 1.00 56.34 87 ALA A C 1
ATOM 712 O O . ALA A 1 87 ? -3.263 9.847 -1.064 1.00 56.34 87 ALA A O 1
ATOM 713 N N . ALA A 1 88 ? -5.257 9.370 -0.163 1.00 55.25 88 ALA A N 1
ATOM 714 C CA . ALA A 1 88 ? -4.863 9.632 1.223 1.00 55.25 88 ALA A CA 1
ATOM 715 C C . ALA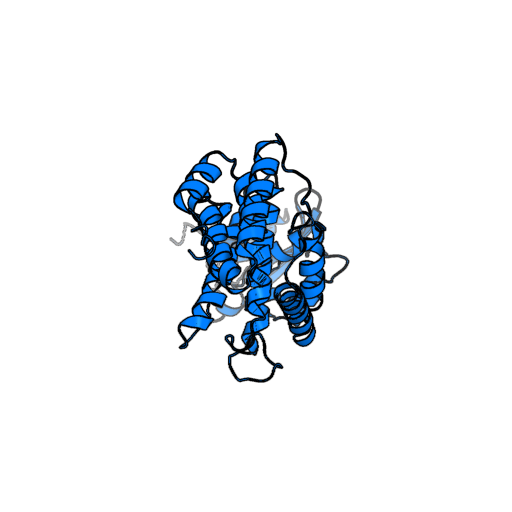 A 1 88 ? -3.880 8.587 1.790 1.00 55.25 88 ALA A C 1
ATOM 717 O O . ALA A 1 88 ? -3.200 8.865 2.773 1.00 55.25 88 ALA A O 1
ATOM 718 N N . TYR A 1 89 ? -3.788 7.405 1.170 1.00 56.09 89 TYR A N 1
ATOM 719 C CA . TYR A 1 89 ? -2.849 6.343 1.555 1.00 56.09 89 TYR A CA 1
ATOM 720 C C . TYR A 1 89 ? -1.490 6.462 0.847 1.00 56.09 89 TYR A C 1
ATOM 722 O O . TYR A 1 89 ? -0.593 5.652 1.094 1.00 56.09 89 TYR A O 1
ATOM 730 N N . ALA A 1 90 ? -1.322 7.483 -0.004 1.00 52.53 90 ALA A N 1
ATOM 731 C CA . ALA A 1 90 ? -0.035 7.930 -0.520 1.00 52.53 90 ALA A CA 1
ATOM 732 C C . ALA A 1 90 ? 0.735 8.647 0.600 1.00 52.53 90 ALA A C 1
ATOM 734 O O . ALA A 1 90 ? 0.796 9.872 0.662 1.00 52.53 90 ALA A O 1
ATOM 735 N N . ASP A 1 91 ? 1.263 7.864 1.530 1.00 48.69 91 ASP A N 1
ATOM 736 C CA . ASP A 1 91 ? 1.946 8.378 2.709 1.00 48.69 91 ASP A CA 1
ATOM 737 C C . ASP A 1 91 ? 3.232 9.141 2.336 1.00 48.69 91 ASP A C 1
ATOM 739 O O . ASP A 1 91 ? 3.995 8.727 1.453 1.00 48.69 91 ASP A O 1
ATOM 743 N N . ASP A 1 92 ? 3.492 10.256 3.021 1.00 44.06 92 ASP A N 1
ATOM 744 C CA . ASP A 1 92 ? 4.713 11.045 2.831 1.00 44.06 92 ASP A CA 1
ATOM 745 C C . ASP A 1 92 ? 5.968 10.306 3.328 1.00 44.06 92 ASP A C 1
ATOM 747 O O . ASP A 1 92 ? 7.060 10.561 2.805 1.00 44.06 92 ASP A O 1
ATOM 751 N N . ASP A 1 93 ? 5.773 9.328 4.223 1.00 44.06 93 ASP A N 1
ATOM 752 C CA . ASP A 1 93 ? 6.778 8.467 4.864 1.00 44.06 93 ASP A CA 1
ATOM 753 C C . ASP A 1 93 ? 7.306 7.326 3.972 1.00 44.06 93 ASP A C 1
ATOM 755 O O . ASP 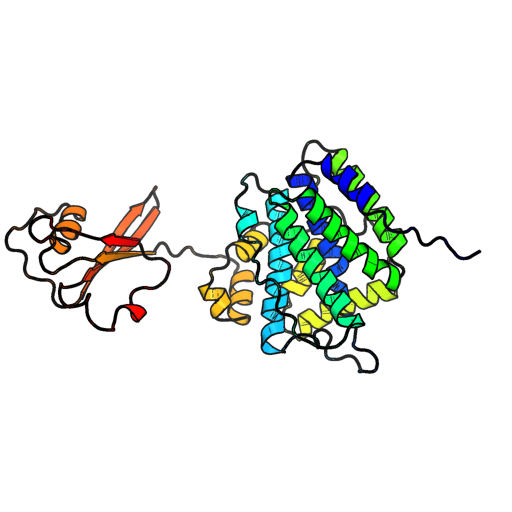A 1 93 ? 8.046 6.440 4.416 1.00 44.06 93 ASP A O 1
ATOM 759 N N . ALA A 1 94 ? 7.007 7.351 2.669 1.00 43.75 94 ALA A N 1
ATOM 760 C CA . ALA A 1 94 ? 7.673 6.495 1.685 1.00 43.75 94 ALA A CA 1
ATOM 761 C C . ALA A 1 94 ? 9.203 6.719 1.607 1.00 43.75 94 ALA A C 1
ATOM 763 O O . ALA A 1 94 ? 9.876 6.008 0.860 1.00 43.75 94 ALA A O 1
ATOM 764 N N . TYR A 1 95 ? 9.772 7.660 2.378 1.00 45.22 95 TYR A N 1
ATOM 765 C CA . TYR A 1 95 ? 11.207 7.916 2.405 1.00 45.22 95 TYR A CA 1
ATOM 766 C C . TYR A 1 95 ? 11.804 8.178 3.790 1.00 45.22 95 TYR A C 1
ATOM 768 O O . TYR A 1 95 ? 11.387 9.083 4.504 1.00 45.22 95 TYR A O 1
ATOM 776 N N . ALA A 1 96 ? 12.888 7.454 4.076 1.00 38.19 96 ALA A N 1
ATOM 777 C CA . ALA A 1 96 ? 14.046 7.957 4.809 1.00 38.19 96 ALA A CA 1
ATOM 778 C C . ALA A 1 96 ? 15.287 7.140 4.396 1.00 38.19 96 ALA A C 1
ATOM 780 O O . ALA A 1 96 ? 15.852 6.414 5.213 1.00 38.19 96 ALA A O 1
ATOM 781 N N . ALA A 1 97 ? 15.704 7.202 3.122 1.00 38.31 97 ALA A N 1
ATOM 782 C CA . ALA A 1 97 ? 17.057 6.756 2.792 1.00 38.31 97 ALA A CA 1
ATOM 783 C C . ALA A 1 97 ? 18.032 7.831 3.288 1.00 38.31 97 ALA A C 1
ATOM 785 O O . ALA A 1 97 ? 18.075 8.944 2.765 1.00 38.31 97 ALA A O 1
ATOM 786 N N . TYR A 1 98 ? 18.765 7.517 4.351 1.00 34.72 98 TYR A N 1
ATOM 787 C CA . TYR A 1 98 ? 19.920 8.296 4.771 1.00 34.72 98 TYR A CA 1
ATOM 788 C C . TYR A 1 98 ? 21.177 7.754 4.068 1.00 34.72 98 TYR A C 1
ATOM 790 O O . TYR A 1 98 ? 21.483 6.574 4.207 1.00 34.72 98 TYR A O 1
ATOM 798 N N . ALA A 1 99 ? 21.926 8.679 3.451 1.00 38.56 99 ALA A N 1
ATOM 799 C CA . ALA A 1 99 ? 23.395 8.813 3.492 1.00 38.56 99 ALA A CA 1
ATOM 800 C C . ALA A 1 99 ? 24.280 8.435 2.263 1.00 38.56 99 ALA A C 1
ATOM 802 O O . ALA A 1 99 ? 24.304 7.305 1.787 1.00 38.56 99 ALA A O 1
ATOM 803 N N . ASP A 1 100 ? 25.089 9.441 1.881 1.00 35.56 100 ASP A N 1
ATOM 804 C CA . ASP A 1 100 ? 26.554 9.480 1.634 1.00 35.56 100 ASP A CA 1
ATOM 805 C C . ASP A 1 100 ? 27.235 8.916 0.364 1.00 35.56 100 ASP A C 1
ATOM 807 O O . ASP A 1 100 ? 28.464 8.945 0.315 1.00 35.56 100 ASP A O 1
ATOM 811 N N . ASP A 1 101 ? 26.530 8.488 -0.696 1.00 42.00 101 ASP A N 1
ATOM 812 C CA . ASP A 1 101 ? 27.214 8.147 -1.970 1.00 42.00 101 ASP A CA 1
ATOM 813 C C . ASP A 1 101 ? 26.403 8.507 -3.241 1.00 42.00 101 ASP A C 1
ATOM 815 O O . ASP A 1 101 ? 25.416 7.854 -3.599 1.00 42.00 101 ASP A O 1
ATOM 819 N N . ASP A 1 102 ? 26.839 9.563 -3.941 1.00 52.56 102 ASP A N 1
ATOM 820 C CA . ASP A 1 102 ? 26.044 10.381 -4.880 1.00 52.56 102 ASP A CA 1
ATOM 821 C C . ASP A 1 102 ? 25.410 9.631 -6.072 1.00 52.56 102 ASP A C 1
ATOM 823 O O . ASP A 1 102 ? 24.331 10.002 -6.531 1.00 52.56 102 ASP A O 1
ATOM 827 N N . ALA A 1 103 ? 26.042 8.581 -6.608 1.00 46.44 103 ALA A N 1
ATOM 828 C CA . ALA A 1 103 ? 25.547 7.919 -7.827 1.00 46.44 103 ALA A CA 1
ATOM 829 C C . ALA A 1 103 ? 24.513 6.809 -7.559 1.00 46.44 103 ALA A C 1
ATOM 831 O O . ALA A 1 103 ? 23.621 6.588 -8.374 1.00 46.44 103 ALA A O 1
ATOM 832 N N . TYR A 1 104 ? 24.619 6.105 -6.428 1.00 60.00 104 TYR A N 1
ATOM 833 C CA . TYR A 1 104 ? 23.706 5.004 -6.079 1.00 60.00 104 TYR A CA 1
ATOM 834 C C . TYR A 1 104 ? 22.487 5.499 -5.307 1.00 60.00 104 TYR A C 1
ATOM 836 O O . TYR A 1 104 ? 21.384 4.990 -5.516 1.00 60.00 104 TYR A O 1
ATOM 844 N N . VAL A 1 105 ? 22.674 6.543 -4.493 1.00 61.66 105 VAL A N 1
ATOM 845 C CA . VAL A 1 105 ? 21.576 7.320 -3.911 1.00 61.66 105 VAL A CA 1
ATOM 846 C C . VAL A 1 105 ? 20.635 7.802 -5.016 1.00 61.66 105 VAL A C 1
ATOM 848 O O . VAL A 1 105 ? 19.429 7.650 -4.876 1.00 61.66 105 VAL A O 1
ATOM 851 N N . ALA A 1 106 ? 21.158 8.224 -6.174 1.00 64.75 106 ALA A N 1
ATOM 852 C CA . ALA A 1 106 ? 20.332 8.663 -7.297 1.00 64.75 106 ALA A CA 1
ATOM 853 C C . ALA A 1 106 ? 19.369 7.580 -7.830 1.00 64.75 106 ALA A C 1
ATOM 855 O O . ALA A 1 106 ? 18.239 7.907 -8.188 1.00 64.75 106 ALA A O 1
ATOM 856 N N . TYR A 1 107 ? 19.762 6.298 -7.862 1.00 69.19 107 TYR A N 1
ATOM 857 C CA . TYR A 1 107 ? 18.876 5.213 -8.313 1.00 69.19 107 TYR A CA 1
ATOM 858 C C . TYR A 1 107 ? 17.760 4.908 -7.309 1.00 69.19 107 TYR A C 1
ATOM 860 O O . TYR A 1 107 ? 16.606 4.696 -7.697 1.00 69.19 107 TYR A O 1
ATOM 868 N N . VAL A 1 108 ? 18.098 4.905 -6.019 1.00 66.06 108 VAL A N 1
ATOM 869 C CA . VAL A 1 108 ? 17.143 4.690 -4.924 1.00 66.06 108 VAL A CA 1
ATOM 870 C C . VAL A 1 108 ? 16.176 5.870 -4.826 1.00 66.06 108 VAL A C 1
ATOM 872 O O . VAL A 1 108 ? 14.961 5.658 -4.825 1.00 66.06 108 VAL A O 1
ATOM 875 N N . ASP A 1 109 ? 16.703 7.097 -4.845 1.00 67.19 109 ASP A N 1
ATOM 876 C CA . ASP A 1 109 ? 15.941 8.347 -4.867 1.00 67.19 109 ASP A CA 1
ATOM 877 C C . ASP A 1 109 ? 14.973 8.361 -6.046 1.00 67.19 109 ASP A C 1
ATOM 879 O O . ASP A 1 109 ? 13.791 8.633 -5.870 1.00 67.19 109 ASP A O 1
ATOM 883 N N . ALA A 1 110 ? 15.446 8.030 -7.248 1.00 67.19 110 ALA A N 1
ATOM 884 C CA . ALA A 1 110 ? 14.620 8.059 -8.445 1.00 67.19 110 ALA A CA 1
ATOM 885 C C . ALA A 1 110 ? 13.544 6.960 -8.440 1.00 67.19 110 ALA A C 1
ATOM 887 O O . ALA A 1 110 ? 12.408 7.220 -8.838 1.00 67.19 110 ALA A O 1
ATOM 888 N N . THR A 1 111 ? 13.843 5.762 -7.928 1.00 65.75 111 THR A N 1
ATOM 889 C CA . THR A 1 111 ? 12.841 4.688 -7.797 1.00 65.75 111 THR A CA 1
ATOM 890 C C . THR A 1 111 ? 11.761 5.054 -6.779 1.00 65.75 111 THR A C 1
ATOM 892 O O . THR A 1 111 ? 10.565 4.907 -7.047 1.00 65.75 111 THR A O 1
ATOM 895 N N . ALA A 1 112 ? 12.158 5.586 -5.624 1.00 65.12 112 ALA A N 1
ATOM 896 C CA . ALA A 1 112 ? 11.217 6.031 -4.606 1.00 65.12 112 ALA A CA 1
ATOM 897 C C . ALA A 1 112 ? 10.421 7.264 -5.049 1.00 65.12 112 ALA A C 1
ATOM 899 O O . ALA A 1 112 ? 9.212 7.330 -4.824 1.00 65.12 112 ALA A O 1
ATOM 900 N N . ALA A 1 113 ? 11.064 8.210 -5.735 1.00 67.94 113 ALA A N 1
ATOM 901 C CA . ALA A 1 113 ? 10.401 9.360 -6.330 1.00 67.94 113 ALA A CA 1
ATOM 902 C C . ALA A 1 113 ? 9.387 8.923 -7.389 1.00 67.94 113 ALA A C 1
ATOM 904 O O . ALA A 1 113 ? 8.286 9.465 -7.412 1.00 67.94 113 ALA A O 1
ATOM 905 N N . ALA A 1 114 ? 9.695 7.910 -8.206 1.00 66.94 114 ALA A N 1
ATOM 906 C CA . ALA A 1 114 ? 8.745 7.355 -9.164 1.00 66.94 114 ALA A CA 1
ATOM 907 C C . ALA A 1 114 ? 7.538 6.703 -8.474 1.00 66.94 114 ALA A C 1
ATOM 909 O O . ALA A 1 114 ? 6.403 6.989 -8.852 1.00 66.94 114 ALA A O 1
ATOM 910 N N . ALA A 1 115 ? 7.751 5.893 -7.430 1.00 63.59 115 ALA A N 1
ATOM 911 C CA . ALA A 1 115 ? 6.663 5.290 -6.653 1.00 63.59 115 ALA A CA 1
ATOM 912 C C . ALA A 1 115 ? 5.790 6.344 -5.951 1.00 63.59 115 ALA A C 1
ATOM 914 O O . ALA A 1 115 ? 4.560 6.272 -5.992 1.00 63.59 115 ALA A O 1
ATOM 915 N N . LYS A 1 116 ? 6.413 7.369 -5.361 1.00 68.62 116 LYS A N 1
ATOM 916 C CA . LYS A 1 116 ? 5.711 8.477 -4.705 1.00 68.62 116 LYS A CA 1
ATOM 917 C C . LYS A 1 116 ? 4.928 9.320 -5.703 1.00 68.62 116 LYS A C 1
ATOM 919 O O . LYS A 1 116 ? 3.778 9.668 -5.451 1.00 68.62 116 LYS A O 1
ATOM 924 N N . ALA A 1 117 ? 5.538 9.633 -6.840 1.00 64.62 117 ALA A N 1
ATOM 925 C CA . ALA A 1 117 ? 4.894 10.383 -7.902 1.00 64.62 117 ALA A CA 1
ATOM 926 C C . ALA A 1 117 ? 3.737 9.584 -8.525 1.00 64.62 117 ALA A C 1
ATOM 928 O O . ALA A 1 117 ? 2.701 10.163 -8.835 1.00 64.62 117 ALA A O 1
ATOM 929 N N . ALA A 1 118 ? 3.840 8.252 -8.602 1.00 64.44 118 ALA A N 1
ATOM 930 C CA . ALA A 1 118 ? 2.711 7.402 -8.966 1.00 64.44 118 ALA A CA 1
ATOM 931 C C . ALA A 1 118 ? 1.559 7.502 -7.960 1.00 64.44 118 ALA A C 1
ATOM 933 O O . ALA A 1 118 ? 0.429 7.753 -8.368 1.00 64.44 118 ALA A O 1
ATOM 934 N N . ALA A 1 119 ? 1.832 7.382 -6.659 1.00 61.28 119 ALA A N 1
ATOM 935 C CA . ALA A 1 119 ? 0.798 7.499 -5.628 1.00 61.28 119 ALA A CA 1
ATOM 936 C C . ALA A 1 119 ? 0.148 8.897 -5.600 1.00 61.28 119 ALA A C 1
ATOM 938 O O . ALA A 1 119 ? -1.065 9.033 -5.467 1.00 61.28 119 ALA A O 1
ATOM 939 N N . ARG A 1 120 ? 0.944 9.955 -5.803 1.00 63.06 120 ARG A N 1
ATOM 940 C CA . ARG A 1 120 ? 0.474 11.349 -5.869 1.00 63.06 120 ARG A CA 1
ATOM 941 C C . ARG A 1 120 ? -0.191 11.729 -7.186 1.00 63.06 120 ARG A C 1
ATOM 943 O O . ARG A 1 120 ? -0.916 12.725 -7.203 1.00 63.06 120 ARG A O 1
ATOM 950 N N . ALA A 1 121 ? -0.028 10.938 -8.251 1.00 57.41 121 ALA A N 1
ATOM 951 C CA . ALA A 1 121 ? -0.715 11.154 -9.529 1.00 57.41 121 ALA A CA 1
ATOM 952 C C . ALA A 1 121 ? -2.252 11.161 -9.379 1.00 57.41 121 ALA A C 1
ATOM 954 O O . ALA A 1 121 ? -2.964 11.634 -10.263 1.00 57.41 121 ALA A O 1
ATOM 955 N N . ALA A 1 122 ? -2.756 10.701 -8.232 1.00 53.88 122 ALA A N 1
ATOM 956 C CA . ALA A 1 122 ? -4.143 10.763 -7.807 1.00 53.88 122 ALA A CA 1
ATOM 957 C C . ALA A 1 122 ? -4.599 12.114 -7.211 1.00 53.88 122 ALA A C 1
ATOM 959 O O . ALA A 1 122 ? -5.792 12.298 -6.978 1.00 53.88 122 ALA A O 1
ATOM 960 N N . THR A 1 123 ? -3.708 13.075 -6.966 1.00 52.09 123 THR A N 1
ATOM 961 C CA . THR A 1 123 ? -4.031 14.389 -6.366 1.00 52.09 123 THR A CA 1
ATOM 962 C C . THR A 1 123 ? -3.972 15.530 -7.397 1.00 52.09 123 THR A C 1
ATOM 964 O O . THR A 1 123 ? -3.593 15.325 -8.546 1.00 52.09 123 THR A O 1
ATOM 967 N N . ALA A 1 124 ? -4.386 16.753 -7.038 1.00 39.03 124 ALA A N 1
ATOM 968 C CA . ALA A 1 124 ? -4.597 17.869 -7.978 1.00 39.03 124 ALA A CA 1
ATOM 969 C C . ALA A 1 124 ? -3.350 18.335 -8.785 1.00 39.03 124 ALA A C 1
ATOM 971 O O . ALA A 1 124 ? -3.509 19.093 -9.741 1.00 39.03 124 ALA A O 1
ATOM 972 N N . THR A 1 125 ? -2.135 17.862 -8.465 1.00 49.25 125 THR A N 1
ATOM 973 C CA . THR A 1 125 ? -0.863 18.094 -9.198 1.00 49.25 125 THR A CA 1
ATOM 974 C C . THR A 1 125 ? -0.508 16.996 -10.222 1.00 49.25 125 THR A C 1
ATOM 976 O O . THR A 1 125 ? 0.567 17.018 -10.825 1.00 49.25 125 THR A O 1
ATOM 979 N N . ALA A 1 126 ? -1.443 16.072 -10.475 1.00 52.91 126 ALA A N 1
ATOM 980 C CA . ALA A 1 126 ? -1.306 14.806 -11.204 1.00 52.91 126 ALA A CA 1
ATOM 981 C C . ALA A 1 126 ? -0.501 14.782 -12.518 1.00 52.91 126 ALA A C 1
ATOM 983 O O . ALA A 1 126 ? 0.054 13.742 -12.870 1.00 52.91 126 ALA A O 1
ATOM 984 N N . THR A 1 127 ? -0.476 15.865 -13.298 1.00 53.16 127 THR A N 1
ATOM 985 C CA . THR A 1 127 ? 0.233 15.894 -14.591 1.00 53.16 127 THR A CA 1
ATOM 986 C C . THR A 1 127 ? 1.743 15.932 -14.415 1.00 53.16 127 THR A C 1
ATOM 988 O O . THR A 1 127 ? 2.452 15.202 -15.104 1.00 53.16 127 THR A O 1
ATOM 991 N N . ALA A 1 128 ? 2.222 16.743 -13.469 1.00 57.56 128 ALA A N 1
ATOM 992 C CA . ALA A 1 128 ? 3.640 16.857 -13.166 1.00 57.56 128 ALA A CA 1
ATOM 993 C C . ALA A 1 128 ? 4.149 15.584 -12.486 1.00 57.56 128 ALA A C 1
ATOM 995 O O . ALA A 1 128 ? 5.227 15.110 -12.825 1.00 57.56 128 ALA A O 1
ATOM 996 N N . ASP A 1 129 ? 3.362 14.986 -11.588 1.00 58.78 129 ASP A N 1
ATOM 997 C CA . ASP A 1 129 ? 3.755 13.773 -10.866 1.00 58.78 129 ASP A CA 1
ATOM 998 C C . ASP A 1 129 ? 3.818 12.546 -11.798 1.00 58.78 129 ASP A C 1
ATOM 1000 O O . ASP A 1 129 ? 4.822 11.838 -11.821 1.00 58.78 129 ASP A O 1
ATOM 1004 N N . ALA A 1 130 ? 2.828 12.337 -12.675 1.00 58.06 130 ALA A N 1
ATOM 1005 C CA . ALA A 1 130 ? 2.875 11.237 -13.644 1.00 58.06 130 ALA A CA 1
ATOM 1006 C C . ALA A 1 130 ? 4.054 11.362 -14.631 1.00 58.06 130 ALA A C 1
ATOM 1008 O O . ALA A 1 130 ? 4.726 10.374 -14.935 1.00 58.06 130 ALA A O 1
ATOM 1009 N N . ALA A 1 131 ? 4.353 12.580 -15.092 1.00 59.47 131 ALA A N 1
ATOM 1010 C CA . ALA A 1 131 ? 5.523 12.823 -15.930 1.00 59.47 131 ALA A CA 1
ATOM 1011 C C . ALA A 1 131 ? 6.839 12.691 -15.158 1.00 59.47 131 ALA A C 1
ATOM 1013 O O . ALA A 1 131 ? 7.829 12.225 -15.709 1.00 59.47 131 ALA A O 1
ATOM 1014 N N . THR A 1 132 ? 6.849 13.067 -13.878 1.00 65.06 132 THR A N 1
ATOM 1015 C CA . THR A 1 132 ? 8.001 12.913 -12.985 1.00 65.06 132 THR A CA 1
ATOM 1016 C C . THR A 1 132 ? 8.305 11.434 -12.751 1.00 65.06 132 THR A C 1
ATOM 1018 O O . THR A 1 132 ? 9.462 11.035 -12.860 1.00 65.06 132 THR A O 1
ATOM 1021 N N . ALA A 1 133 ? 7.283 10.597 -12.536 1.00 60.97 133 ALA A N 1
ATOM 1022 C CA . ALA A 1 133 ? 7.443 9.146 -12.440 1.00 60.97 133 ALA A CA 1
ATOM 1023 C C . ALA A 1 133 ? 8.076 8.563 -13.710 1.00 60.97 133 ALA A C 1
ATOM 1025 O O . ALA A 1 133 ? 9.012 7.768 -13.639 1.00 60.97 133 ALA A O 1
ATOM 1026 N N . ALA A 1 134 ? 7.603 9.003 -14.876 1.00 61.28 134 ALA A N 1
ATOM 1027 C CA . ALA A 1 134 ? 8.144 8.583 -16.160 1.00 61.28 134 ALA A CA 1
ATOM 1028 C C . ALA A 1 134 ? 9.574 9.092 -16.408 1.00 61.28 134 ALA A C 1
ATOM 1030 O O . ALA A 1 134 ? 10.390 8.337 -16.935 1.00 61.28 134 ALA A O 1
ATOM 1031 N N . ALA A 1 135 ? 9.881 10.329 -16.005 1.00 64.12 135 ALA A N 1
ATOM 1032 C CA . ALA A 1 135 ? 11.195 10.948 -16.155 1.00 64.12 135 ALA A CA 1
ATOM 1033 C C . ALA A 1 135 ? 12.260 10.239 -15.317 1.00 64.12 135 ALA A C 1
ATOM 1035 O O . ALA A 1 135 ? 13.292 9.852 -15.859 1.00 64.12 135 ALA A O 1
ATOM 1036 N N . TYR A 1 136 ? 11.985 10.001 -14.032 1.00 66.25 136 TYR A N 1
ATOM 1037 C CA . TYR A 1 136 ? 12.886 9.233 -13.170 1.00 66.25 136 TYR A CA 1
ATOM 1038 C C . TYR A 1 136 ? 13.084 7.812 -13.683 1.00 66.25 136 TYR A C 1
ATOM 1040 O O . TYR A 1 136 ? 14.192 7.284 -13.660 1.00 66.25 136 TYR A O 1
ATOM 1048 N N . ALA A 1 137 ? 12.022 7.205 -14.208 1.00 62.16 137 ALA A N 1
ATOM 1049 C CA . ALA A 1 137 ? 12.131 5.885 -14.790 1.00 62.16 137 ALA A CA 1
ATOM 1050 C C . ALA A 1 137 ? 13.001 5.862 -16.063 1.00 62.16 137 ALA A C 1
ATOM 1052 O O . ALA A 1 137 ? 13.796 4.942 -16.252 1.00 62.16 137 ALA A O 1
ATOM 1053 N N . ALA A 1 138 ? 12.900 6.891 -16.909 1.00 63.38 138 ALA A N 1
ATOM 1054 C CA . ALA A 1 138 ? 13.650 6.998 -18.156 1.00 63.38 138 ALA A CA 1
ATOM 1055 C C . ALA A 1 138 ? 15.143 7.291 -17.955 1.00 63.38 138 ALA A C 1
ATOM 1057 O O . ALA A 1 138 ? 15.967 6.712 -18.664 1.00 63.38 138 ALA A O 1
ATOM 1058 N N . THR A 1 139 ? 15.506 8.138 -16.984 1.00 65.62 139 THR A N 1
ATOM 1059 C CA . THR A 1 139 ? 16.917 8.460 -16.712 1.00 65.62 139 THR A CA 1
ATOM 1060 C C . THR A 1 139 ? 17.711 7.226 -16.306 1.00 65.62 139 THR A C 1
ATOM 1062 O O . THR A 1 139 ? 18.845 7.063 -16.737 1.00 65.62 139 THR A O 1
ATOM 1065 N N . ILE A 1 140 ? 17.106 6.330 -15.525 1.00 64.19 140 ILE A N 1
ATOM 1066 C CA . ILE A 1 140 ? 17.786 5.122 -15.050 1.00 64.19 140 ILE A CA 1
ATOM 1067 C C . ILE A 1 140 ? 17.764 4.010 -16.102 1.00 64.19 140 ILE A C 1
ATOM 1069 O O . ILE A 1 140 ? 18.734 3.279 -16.274 1.00 64.19 140 ILE A O 1
ATOM 1073 N N . ALA A 1 141 ? 16.662 3.886 -16.840 1.00 66.81 141 ALA A N 1
ATOM 1074 C CA . ALA A 1 141 ? 16.496 2.901 -17.905 1.00 66.81 141 ALA A CA 1
ATOM 1075 C C . ALA A 1 141 ? 17.558 3.012 -19.015 1.00 66.81 141 ALA A C 1
ATOM 1077 O O . ALA A 1 141 ? 17.942 2.000 -19.614 1.00 66.81 141 ALA A O 1
ATOM 1078 N N . ALA A 1 142 ? 18.055 4.224 -19.277 1.00 68.50 142 ALA A N 1
ATOM 1079 C CA . ALA A 1 142 ? 19.139 4.458 -20.226 1.00 68.50 142 ALA A CA 1
ATOM 1080 C C . ALA A 1 142 ? 20.424 3.695 -19.842 1.00 68.50 142 ALA A C 1
ATOM 1082 O O . ALA A 1 142 ? 21.013 3.030 -20.696 1.00 68.50 142 ALA A O 1
ATOM 1083 N N . ASP A 1 143 ? 20.791 3.674 -18.555 1.00 70.69 143 ASP A N 1
ATOM 1084 C CA . ASP A 1 143 ? 22.018 3.026 -18.058 1.00 70.69 143 ASP A CA 1
ATOM 1085 C C . ASP A 1 143 ? 22.021 1.498 -18.245 1.00 70.69 143 ASP A C 1
ATOM 1087 O O . ASP A 1 143 ? 23.079 0.865 -18.336 1.00 70.69 143 ASP A O 1
ATOM 1091 N N . PHE A 1 144 ? 20.835 0.891 -18.353 1.00 75.56 144 PHE A N 1
ATOM 1092 C CA . PHE A 1 144 ? 20.656 -0.550 -18.553 1.00 75.56 144 PHE A CA 1
ATOM 1093 C C . PHE A 1 144 ? 20.353 -0.937 -20.007 1.00 75.56 144 PHE A C 1
ATOM 1095 O O . PHE A 1 144 ? 20.142 -2.117 -20.297 1.00 75.56 144 PHE A O 1
ATOM 1102 N N . GLY A 1 145 ? 20.360 0.026 -20.936 1.00 78.12 145 GLY A N 1
ATOM 1103 C CA . GLY A 1 145 ? 20.066 -0.218 -22.350 1.00 78.12 145 GLY A CA 1
ATOM 1104 C C . GLY A 1 145 ? 18.598 -0.557 -22.624 1.00 78.12 145 GLY A C 1
ATOM 1105 O O . GLY A 1 145 ? 18.295 -1.169 -23.645 1.00 78.12 145 GLY A O 1
ATOM 1106 N N . VAL A 1 146 ? 17.690 -0.178 -21.719 1.00 81.19 146 VAL A N 1
ATOM 1107 C CA . VAL A 1 146 ? 16.236 -0.338 -21.891 1.00 81.19 146 VAL A CA 1
ATOM 1108 C C . VAL A 1 146 ? 15.537 0.972 -22.260 1.00 81.19 146 VAL A C 1
ATOM 1110 O O . VAL A 1 146 ? 14.321 0.977 -22.408 1.00 81.19 146 VAL A O 1
ATOM 1113 N N . GLY A 1 147 ? 16.274 2.072 -22.461 1.00 80.31 147 GLY A N 1
ATOM 1114 C CA . GLY A 1 147 ? 15.716 3.391 -22.795 1.00 80.31 147 GLY A CA 1
ATOM 1115 C C . GLY A 1 147 ? 14.781 3.386 -24.013 1.00 80.31 147 GLY A C 1
ATOM 1116 O O . GLY A 1 147 ? 13.643 3.844 -23.912 1.00 80.31 147 GLY A O 1
ATOM 1117 N N . ASP A 1 148 ? 15.207 2.790 -25.132 1.00 81.81 148 ASP A N 1
ATOM 1118 C CA . ASP A 1 148 ? 14.389 2.697 -26.354 1.00 81.81 148 ASP A CA 1
ATOM 1119 C C . ASP A 1 148 ? 13.119 1.860 -26.141 1.00 81.81 148 ASP A C 1
ATOM 1121 O O . ASP A 1 148 ? 12.029 2.227 -26.590 1.00 81.81 148 ASP A O 1
ATOM 1125 N N . ILE A 1 149 ? 13.247 0.740 -25.419 1.00 86.31 149 ILE A N 1
ATOM 1126 C CA . ILE A 1 149 ? 12.123 -0.141 -25.074 1.00 86.31 149 ILE A CA 1
ATOM 1127 C C . ILE A 1 149 ? 11.141 0.618 -24.180 1.00 86.31 149 ILE A C 1
ATOM 1129 O O . ILE A 1 149 ? 9.938 0.618 -24.427 1.00 86.31 149 ILE A O 1
ATOM 1133 N N . LEU A 1 150 ? 11.644 1.328 -23.174 1.00 83.62 150 LEU A N 1
ATOM 1134 C CA . LEU A 1 150 ? 10.838 2.116 -22.257 1.00 83.62 150 LEU A CA 1
ATOM 1135 C C . LEU A 1 150 ? 10.086 3.233 -22.997 1.00 83.62 150 LEU A C 1
ATOM 1137 O O . LEU A 1 150 ? 8.869 3.326 -22.860 1.00 83.62 150 LEU A O 1
ATOM 1141 N N . HIS A 1 151 ? 10.749 3.991 -23.874 1.00 82.19 151 HIS A N 1
ATOM 1142 C CA . HIS A 1 151 ? 10.090 5.006 -24.705 1.00 82.19 151 HIS A CA 1
ATOM 1143 C C . HIS A 1 151 ? 8.993 4.403 -25.603 1.00 82.19 151 HIS A C 1
ATOM 1145 O O . HIS A 1 151 ? 7.892 4.955 -25.729 1.00 82.19 151 HIS A O 1
ATOM 1151 N N . LYS A 1 152 ? 9.260 3.237 -26.206 1.00 86.75 152 LYS A N 1
ATOM 1152 C CA . LYS A 1 152 ? 8.282 2.502 -27.018 1.00 86.75 152 LYS A CA 1
ATOM 1153 C C . LYS A 1 152 ? 7.077 2.058 -26.184 1.00 86.75 152 LYS A C 1
ATOM 1155 O O . LYS A 1 152 ? 5.939 2.280 -26.596 1.00 86.75 152 LYS A O 1
ATOM 1160 N N . THR A 1 153 ? 7.307 1.485 -25.003 1.00 88.50 153 THR A N 1
ATOM 1161 C CA . THR A 1 153 ? 6.226 1.036 -24.110 1.00 88.50 153 THR A CA 1
ATOM 1162 C C . THR A 1 153 ? 5.425 2.192 -23.513 1.00 88.50 153 THR A C 1
ATOM 1164 O O . THR A 1 153 ? 4.212 2.067 -23.395 1.00 88.50 153 THR A O 1
ATOM 1167 N N . TYR A 1 154 ? 6.040 3.343 -23.226 1.00 87.06 154 TYR A N 1
ATOM 1168 C CA . TYR A 1 154 ? 5.320 4.556 -22.817 1.00 87.06 154 TYR A CA 1
ATOM 1169 C C . TYR A 1 154 ? 4.399 5.062 -23.916 1.00 87.06 154 TYR A C 1
ATOM 1171 O O . TYR A 1 154 ? 3.231 5.349 -23.663 1.00 87.06 154 TYR A O 1
ATOM 1179 N N . SER A 1 155 ? 4.906 5.119 -25.146 1.00 86.25 155 SER A N 1
ATOM 1180 C CA . SER A 1 155 ? 4.109 5.512 -26.308 1.00 86.25 155 SER A CA 1
ATOM 1181 C C . SER A 1 155 ? 2.917 4.566 -26.511 1.00 86.25 155 SER A C 1
ATOM 1183 O O . SER A 1 155 ? 1.803 5.019 -26.777 1.00 86.25 155 SER A O 1
ATOM 1185 N N . ALA A 1 156 ? 3.129 3.256 -26.332 1.00 89.06 156 ALA A N 1
ATOM 1186 C CA . ALA A 1 156 ? 2.068 2.252 -26.391 1.00 89.06 156 ALA A CA 1
ATOM 1187 C C . ALA A 1 156 ? 1.037 2.433 -25.264 1.00 89.06 156 ALA A C 1
ATOM 1189 O O . ALA A 1 156 ? -0.162 2.472 -25.530 1.00 89.06 156 ALA A O 1
ATOM 1190 N N . ASP A 1 157 ? 1.489 2.608 -24.023 1.00 89.56 157 ASP A N 1
ATOM 1191 C CA . ASP A 1 157 ? 0.631 2.842 -22.861 1.00 89.56 157 ASP A CA 1
ATOM 1192 C C . ASP A 1 157 ? -0.237 4.100 -23.038 1.00 89.56 157 ASP A C 1
ATOM 1194 O O . ASP A 1 157 ? -1.446 4.046 -22.809 1.00 89.56 157 ASP A O 1
ATOM 1198 N N . LEU A 1 158 ? 0.348 5.210 -23.513 1.00 87.19 158 LEU A N 1
ATOM 1199 C CA . LEU A 1 158 ? -0.372 6.451 -23.825 1.00 87.19 158 LEU A CA 1
ATOM 1200 C C . LEU A 1 158 ? -1.420 6.251 -24.925 1.00 87.19 158 LEU A C 1
ATOM 1202 O O . LEU A 1 158 ? -2.525 6.788 -24.829 1.00 87.19 158 LEU A O 1
ATOM 1206 N N . ALA A 1 159 ? -1.097 5.479 -25.964 1.00 88.12 159 ALA A N 1
ATOM 1207 C CA . ALA A 1 159 ? -2.041 5.168 -27.032 1.00 88.12 159 ALA A CA 1
ATOM 1208 C C . ALA A 1 159 ? -3.234 4.351 -26.514 1.00 88.12 159 ALA A C 1
ATOM 1210 O O . ALA A 1 159 ? -4.375 4.648 -26.874 1.00 88.12 159 ALA A O 1
ATOM 1211 N N . ILE A 1 160 ? -2.988 3.376 -25.632 1.00 87.69 160 ILE A N 1
ATOM 1212 C CA . ILE A 1 160 ? -4.042 2.562 -25.020 1.00 87.69 160 ILE A CA 1
ATOM 1213 C C . ILE A 1 160 ? -4.971 3.448 -24.187 1.00 87.69 160 ILE A C 1
ATOM 1215 O O . ILE A 1 160 ? -6.175 3.452 -24.431 1.00 87.69 160 ILE A O 1
ATOM 1219 N N . VAL A 1 161 ? -4.436 4.233 -23.244 1.00 85.62 161 VAL A N 1
ATOM 1220 C CA . VAL A 1 161 ? -5.290 5.037 -22.351 1.00 85.62 161 VAL A CA 1
ATOM 1221 C C . VAL A 1 161 ? -6.062 6.125 -23.090 1.00 85.62 161 VAL A C 1
ATOM 1223 O O . VAL A 1 161 ? -7.167 6.450 -22.673 1.00 85.62 161 VAL A O 1
ATOM 1226 N N . ARG A 1 162 ? -5.536 6.672 -24.195 1.00 84.25 162 ARG A N 1
ATOM 1227 C CA . ARG A 1 162 ? -6.260 7.639 -25.043 1.00 84.25 162 ARG A CA 1
ATOM 1228 C C . ARG A 1 162 ? -7.377 7.001 -25.861 1.00 84.25 162 ARG A C 1
ATOM 1230 O O . ARG A 1 162 ? -8.376 7.657 -26.141 1.00 84.25 162 ARG A O 1
ATOM 1237 N N . GLY A 1 163 ? -7.174 5.759 -26.293 1.00 77.56 163 GLY A N 1
ATOM 1238 C CA . GLY A 1 163 ? -8.076 5.056 -27.200 1.00 77.56 163 GLY A CA 1
ATOM 1239 C C . GLY A 1 163 ? -9.335 4.503 -26.536 1.00 77.56 163 GLY A C 1
ATOM 1240 O O . GLY A 1 163 ? -10.227 4.041 -27.247 1.00 77.56 163 GLY A O 1
ATOM 1241 N N . THR A 1 164 ? -9.430 4.530 -25.204 1.00 74.12 164 THR A N 1
ATOM 1242 C CA . THR A 1 164 ? -10.517 3.884 -24.465 1.00 74.12 164 THR A CA 1
ATOM 1243 C C . THR A 1 164 ? -11.321 4.868 -23.612 1.00 74.12 164 THR A C 1
ATOM 1245 O O . THR A 1 164 ? -10.781 5.722 -22.912 1.00 74.12 164 THR A O 1
ATOM 1248 N N . SER A 1 165 ? -12.652 4.736 -23.654 1.00 67.75 165 SER A N 1
ATOM 1249 C CA . SER A 1 165 ? -13.584 5.515 -22.823 1.00 67.75 165 SER A CA 1
ATOM 1250 C C . SER A 1 165 ? -13.623 5.049 -21.362 1.00 67.75 165 SER A C 1
ATOM 1252 O O . SER A 1 165 ? -13.950 5.830 -20.474 1.00 67.75 165 SER A O 1
ATOM 1254 N N . SER A 1 166 ? -13.279 3.785 -21.115 1.00 73.88 166 SER A N 1
ATOM 1255 C CA . SER A 1 166 ? -13.032 3.191 -19.798 1.00 73.88 166 SER A CA 1
ATOM 1256 C C . SER A 1 166 ? -11.577 2.728 -19.726 1.00 73.88 166 SER A C 1
ATOM 1258 O O . SER A 1 166 ? -10.978 2.439 -20.762 1.00 73.88 166 SER A O 1
ATOM 1260 N N . LEU A 1 167 ? -10.985 2.653 -18.532 1.00 76.06 167 LEU A N 1
ATOM 1261 C CA . LEU A 1 167 ? -9.620 2.136 -18.418 1.00 76.06 167 LEU A CA 1
ATOM 1262 C C . LEU A 1 167 ? -9.530 0.690 -18.932 1.00 76.06 167 LEU A C 1
ATOM 1264 O O . LEU A 1 167 ? -10.441 -0.101 -18.675 1.00 76.06 167 LEU A O 1
ATOM 1268 N N . PRO A 1 168 ? -8.454 0.347 -19.657 1.00 75.75 168 PRO A N 1
ATOM 1269 C CA . PRO A 1 168 ? -8.220 -1.010 -20.138 1.00 75.75 168 PRO A CA 1
ATOM 1270 C C . PRO A 1 168 ? -7.923 -1.965 -18.970 1.00 75.75 168 PRO A C 1
ATOM 1272 O O . PRO A 1 168 ? -7.473 -1.542 -17.898 1.00 75.75 168 PRO A O 1
ATOM 1275 N N . GLU A 1 169 ? -8.085 -3.271 -19.200 1.00 76.19 169 GLU A N 1
ATOM 1276 C CA . GLU A 1 169 ? -7.388 -4.268 -18.380 1.00 76.19 169 GLU A CA 1
ATOM 1277 C C . GLU A 1 169 ? -5.877 -4.032 -18.482 1.00 76.19 169 GLU A C 1
ATOM 1279 O O . GLU A 1 169 ? -5.370 -3.637 -19.533 1.00 76.19 169 GLU A O 1
ATOM 1284 N N . TRP A 1 170 ? -5.158 -4.217 -17.376 1.00 82.50 170 TRP A N 1
ATOM 1285 C CA . TRP A 1 170 ? -3.731 -3.923 -17.310 1.00 82.50 170 TRP A CA 1
ATOM 1286 C C . TRP A 1 170 ? -2.951 -4.890 -18.218 1.00 82.50 170 TRP A C 1
ATOM 1288 O O . TRP A 1 170 ? -2.893 -6.080 -17.916 1.00 82.50 170 TRP A O 1
ATOM 1298 N N . PRO A 1 171 ? -2.344 -4.425 -19.325 1.00 86.50 171 PRO A N 1
ATOM 1299 C CA . PRO A 1 171 ? -1.588 -5.293 -20.213 1.00 86.50 171 PRO A CA 1
ATOM 1300 C C . PRO A 1 171 ? -0.232 -5.631 -19.592 1.00 86.50 171 PRO A C 1
ATOM 1302 O O . PRO A 1 171 ? 0.207 -4.974 -18.640 1.00 86.50 171 PRO A O 1
ATOM 1305 N N . ASP A 1 172 ? 0.466 -6.600 -20.182 1.00 89.50 172 ASP A N 1
ATOM 1306 C CA . ASP A 1 172 ? 1.863 -6.884 -19.851 1.00 89.50 172 ASP A CA 1
ATOM 1307 C C . ASP A 1 172 ? 2.677 -5.582 -19.738 1.00 89.50 172 ASP A C 1
ATOM 1309 O O . ASP A 1 172 ? 2.542 -4.652 -20.548 1.00 89.50 172 ASP A O 1
ATOM 1313 N N . LEU A 1 173 ? 3.485 -5.478 -18.682 1.00 88.75 173 LEU A N 1
ATOM 1314 C CA . LEU A 1 173 ? 4.205 -4.251 -18.354 1.00 88.75 173 LEU A CA 1
ATOM 1315 C C . LEU A 1 173 ? 5.146 -3.826 -19.484 1.00 88.75 173 LEU A C 1
ATOM 1317 O O . LEU A 1 173 ? 5.339 -2.633 -19.712 1.00 88.75 173 LEU A O 1
ATOM 1321 N N . TRP A 1 174 ? 5.689 -4.786 -20.224 1.00 89.81 174 TRP A N 1
ATOM 1322 C CA . TRP A 1 174 ? 6.624 -4.536 -21.311 1.00 89.81 174 TRP A CA 1
ATOM 1323 C C . TRP A 1 174 ? 5.990 -4.711 -22.692 1.00 89.81 174 TRP A C 1
ATOM 1325 O O . TRP A 1 174 ? 6.695 -4.625 -23.690 1.00 89.81 174 TRP A O 1
ATOM 1335 N N . GLN A 1 175 ? 4.665 -4.893 -22.773 1.00 87.44 175 GLN A N 1
ATOM 1336 C CA . GLN A 1 175 ? 3.910 -5.053 -24.024 1.00 87.44 175 GLN A CA 1
ATOM 1337 C C . GLN A 1 175 ? 4.469 -6.177 -24.925 1.00 87.44 175 GLN A C 1
ATOM 1339 O O . GLN A 1 175 ? 4.378 -6.107 -26.151 1.00 87.44 175 GLN A O 1
ATOM 1344 N N . GLY A 1 176 ? 5.070 -7.212 -24.323 1.00 86.38 176 GLY A N 1
ATOM 1345 C CA . GLY A 1 176 ? 5.715 -8.313 -25.046 1.00 86.38 176 GLY A CA 1
ATOM 1346 C C . GLY A 1 176 ? 7.072 -7.979 -25.682 1.00 86.38 176 GLY A C 1
ATOM 1347 O O . GLY A 1 176 ? 7.601 -8.797 -26.438 1.00 86.38 176 GLY A O 1
ATOM 1348 N N . GLU A 1 177 ? 7.651 -6.808 -25.399 1.00 88.88 177 GLU A N 1
ATOM 1349 C CA . GLU A 1 177 ? 9.010 -6.473 -25.827 1.00 88.88 177 GLU A CA 1
ATOM 1350 C C . GLU A 1 177 ? 10.039 -7.392 -25.158 1.00 88.88 177 GLU A C 1
ATOM 1352 O O . GLU A 1 177 ? 9.938 -7.732 -23.978 1.00 88.88 177 GLU A O 1
ATOM 1357 N N . LYS A 1 178 ? 11.073 -7.776 -25.913 1.00 88.06 178 LYS A N 1
ATOM 1358 C CA . LYS A 1 178 ? 12.183 -8.558 -25.369 1.00 88.06 178 LYS A CA 1
ATOM 1359 C C . LYS A 1 178 ? 13.154 -7.632 -24.640 1.00 88.06 178 LYS A C 1
ATOM 1361 O O . LYS A 1 178 ? 13.783 -6.783 -25.271 1.00 88.06 178 LYS A O 1
ATOM 1366 N N . LEU A 1 179 ? 13.313 -7.847 -23.339 1.00 87.62 179 LEU A N 1
ATOM 1367 C CA . LEU A 1 179 ? 14.253 -7.095 -22.515 1.00 87.62 179 LEU A CA 1
ATOM 1368 C C . LEU A 1 179 ? 15.698 -7.590 -22.722 1.00 87.62 179 LEU A C 1
ATOM 1370 O O . LEU A 1 179 ? 15.917 -8.739 -23.119 1.00 87.62 179 LEU A O 1
ATOM 1374 N N . PRO A 1 180 ? 16.710 -6.733 -22.502 1.00 87.88 180 PRO A N 1
ATOM 1375 C CA . PRO A 1 180 ? 18.107 -7.145 -22.499 1.00 87.88 180 PRO A CA 1
ATOM 1376 C C . PRO A 1 180 ? 18.392 -8.138 -21.368 1.00 87.88 180 PRO A C 1
ATOM 1378 O O . PRO A 1 180 ? 17.902 -7.964 -20.256 1.00 87.88 180 PRO A O 1
ATOM 1381 N N . ASP A 1 181 ? 19.298 -9.092 -21.596 1.00 87.25 181 ASP A N 1
ATOM 1382 C CA . ASP A 1 181 ? 19.652 -10.122 -20.602 1.00 87.25 181 ASP A CA 1
ATOM 1383 C C . ASP A 1 181 ? 20.081 -9.536 -19.242 1.00 87.25 181 ASP A C 1
ATOM 1385 O O . ASP A 1 181 ? 19.841 -10.126 -18.191 1.00 87.25 181 ASP A O 1
ATOM 1389 N N . LYS A 1 182 ? 20.720 -8.357 -19.244 1.00 84.69 182 LYS A N 1
ATOM 1390 C CA . LYS A 1 182 ? 21.110 -7.650 -18.013 1.00 84.69 182 LYS A CA 1
ATOM 1391 C C . LYS A 1 182 ? 19.902 -7.214 -17.185 1.00 84.69 182 LYS A C 1
ATOM 1393 O O . LYS A 1 182 ? 19.977 -7.231 -15.961 1.00 84.69 182 LYS A O 1
ATOM 1398 N N . TRP A 1 183 ? 18.822 -6.812 -17.848 1.00 86.50 183 TRP A N 1
ATOM 1399 C CA . TRP A 1 183 ? 17.586 -6.406 -17.198 1.00 86.50 183 TRP A CA 1
ATOM 1400 C C . TRP A 1 183 ? 16.842 -7.617 -16.638 1.00 86.50 183 TRP A C 1
ATOM 1402 O O . TRP A 1 183 ? 16.461 -7.612 -15.472 1.00 86.50 183 TRP A O 1
ATOM 1412 N N . ASP A 1 184 ? 16.737 -8.697 -17.415 1.00 86.44 184 ASP A N 1
ATOM 1413 C CA . ASP A 1 184 ? 16.146 -9.954 -16.938 1.00 86.44 184 ASP A CA 1
ATOM 1414 C C . ASP A 1 184 ? 16.883 -10.487 -15.697 1.00 86.44 184 ASP A C 1
ATOM 1416 O O . ASP A 1 184 ? 16.260 -10.901 -14.718 1.00 86.44 184 ASP A O 1
ATOM 1420 N N . GLN A 1 185 ? 18.220 -10.420 -15.692 1.00 87.31 185 GLN A N 1
ATOM 1421 C CA . GLN A 1 185 ? 19.036 -10.776 -14.525 1.00 87.31 185 GLN A CA 1
ATOM 1422 C C . GLN A 1 185 ? 18.783 -9.854 -13.326 1.00 87.31 185 GLN A C 1
ATOM 1424 O O . GLN A 1 185 ? 18.749 -10.327 -12.189 1.00 87.31 185 GLN A O 1
ATOM 1429 N N . LEU A 1 186 ? 18.617 -8.550 -13.559 1.00 86.94 186 LEU A N 1
ATOM 1430 C CA . LEU A 1 186 ? 18.310 -7.575 -12.513 1.00 86.94 186 LEU A CA 1
ATOM 1431 C C . LEU A 1 186 ? 16.943 -7.860 -11.876 1.00 86.94 186 LEU A C 1
ATOM 1433 O O . LEU A 1 186 ? 16.827 -7.889 -10.654 1.00 86.94 186 LEU A O 1
ATOM 1437 N N . GLU A 1 187 ? 15.926 -8.143 -12.688 1.00 89.19 187 GLU A N 1
ATOM 1438 C CA . GLU A 1 187 ? 14.595 -8.509 -12.203 1.00 89.19 187 GLU A CA 1
ATOM 1439 C C . GLU A 1 187 ? 14.610 -9.811 -11.392 1.00 89.19 187 GLU A C 1
ATOM 1441 O O . GLU A 1 187 ? 13.998 -9.878 -10.326 1.00 89.19 187 GLU A O 1
ATOM 1446 N N . GLN A 1 188 ? 15.337 -10.832 -11.857 1.00 89.81 188 GLN A N 1
ATOM 1447 C CA . GLN A 1 188 ? 15.522 -12.076 -11.101 1.00 89.81 188 GLN A CA 1
ATOM 1448 C C . GLN A 1 188 ? 16.210 -11.810 -9.759 1.00 89.81 188 GLN A C 1
ATOM 1450 O O . GLN A 1 188 ? 15.734 -12.272 -8.724 1.00 89.81 188 GLN A O 1
ATOM 1455 N N . THR A 1 189 ? 17.265 -10.993 -9.766 1.00 90.31 189 THR A N 1
ATOM 1456 C CA . THR A 1 189 ? 17.996 -10.600 -8.554 1.00 90.31 189 THR A CA 1
ATOM 1457 C C . THR A 1 189 ? 17.082 -9.866 -7.567 1.00 90.31 189 THR A C 1
ATOM 1459 O O . THR A 1 189 ? 17.136 -10.132 -6.369 1.00 90.31 189 THR A O 1
ATOM 1462 N N . PHE A 1 190 ? 16.203 -8.983 -8.050 1.00 90.94 190 PHE A N 1
ATOM 1463 C CA . PHE A 1 190 ? 15.226 -8.284 -7.212 1.00 90.94 190 PHE A CA 1
ATOM 1464 C C . PHE A 1 190 ? 14.242 -9.250 -6.545 1.00 90.94 190 PHE A C 1
ATOM 1466 O O . PHE A 1 190 ? 14.058 -9.205 -5.329 1.00 90.94 190 PHE A O 1
ATOM 1473 N N . ILE A 1 191 ? 13.651 -10.161 -7.323 1.00 92.06 191 ILE A N 1
ATOM 1474 C CA . ILE A 1 191 ? 12.706 -11.168 -6.818 1.00 92.06 191 ILE A CA 1
ATOM 1475 C C . ILE A 1 191 ? 13.382 -12.076 -5.783 1.00 92.06 191 ILE A C 1
ATOM 1477 O O . ILE A 1 191 ? 12.807 -12.348 -4.729 1.00 92.06 191 ILE A O 1
ATOM 1481 N N . GLU A 1 192 ? 14.602 -12.534 -6.056 1.00 90.94 192 GLU A N 1
ATOM 1482 C CA . GLU A 1 192 ? 15.378 -13.352 -5.120 1.00 90.94 192 GLU A CA 1
ATOM 1483 C C . GLU A 1 192 ? 15.734 -12.583 -3.846 1.00 90.94 192 GLU A C 1
ATOM 1485 O O . GLU A 1 192 ? 15.607 -13.125 -2.750 1.00 90.94 192 GLU A O 1
ATOM 1490 N N . GLY A 1 193 ? 16.106 -11.308 -3.955 1.00 89.62 193 GLY A N 1
ATOM 1491 C CA . GLY A 1 193 ? 16.397 -10.483 -2.788 1.00 89.62 193 GLY A CA 1
ATOM 1492 C C . GLY A 1 193 ? 15.179 -10.224 -1.903 1.00 89.62 193 GLY A C 1
ATOM 1493 O O . GLY A 1 193 ? 15.314 -10.234 -0.681 1.00 89.62 193 GLY A O 1
ATOM 1494 N N . LEU A 1 194 ? 13.979 -10.081 -2.478 1.00 91.12 194 LEU A N 1
ATOM 1495 C CA . LEU A 1 194 ? 12.735 -10.035 -1.699 1.00 91.12 194 LEU A CA 1
ATOM 1496 C C . LEU A 1 194 ? 12.512 -11.340 -0.920 1.00 91.12 194 LEU A C 1
ATOM 1498 O O . LEU A 1 194 ? 12.221 -11.301 0.274 1.00 91.12 194 LEU A O 1
ATOM 1502 N N . ARG A 1 195 ? 12.702 -12.498 -1.564 1.00 91.38 195 ARG A N 1
ATOM 1503 C CA . ARG A 1 195 ? 12.570 -13.815 -0.912 1.00 91.38 195 ARG A CA 1
ATOM 1504 C C . ARG A 1 195 ? 13.593 -14.017 0.202 1.00 91.38 195 ARG A C 1
ATOM 1506 O O . ARG A 1 195 ? 13.248 -14.514 1.268 1.00 91.38 195 ARG A O 1
ATOM 1513 N N . ASN A 1 196 ? 14.829 -13.567 0.001 1.00 88.38 196 ASN A N 1
ATOM 1514 C CA . ASN A 1 196 ? 15.878 -13.643 1.021 1.00 88.38 196 ASN A CA 1
ATOM 1515 C C . ASN A 1 196 ? 15.555 -12.807 2.272 1.00 88.38 196 ASN A C 1
ATOM 1517 O O . ASN A 1 196 ? 16.030 -13.135 3.356 1.00 88.38 196 ASN A O 1
ATOM 1521 N N . LEU A 1 197 ? 14.728 -11.763 2.141 1.00 86.50 197 LEU A N 1
ATOM 1522 C CA . LEU A 1 197 ? 14.198 -10.982 3.263 1.00 86.50 197 LEU A CA 1
ATOM 1523 C C . LEU A 1 197 ? 12.915 -11.576 3.883 1.00 86.50 197 LEU A C 1
ATOM 1525 O O . LEU A 1 197 ? 12.318 -10.939 4.747 1.00 86.50 197 LEU A O 1
ATOM 1529 N N . GLY A 1 198 ? 12.448 -12.749 3.435 1.00 88.19 198 GLY A N 1
ATOM 1530 C CA . GLY A 1 198 ? 11.169 -13.338 3.865 1.00 88.19 198 GLY A CA 1
ATOM 1531 C C . GLY A 1 198 ? 9.932 -12.626 3.298 1.00 88.19 198 GLY A C 1
ATOM 1532 O O . GLY A 1 198 ? 8.807 -12.845 3.750 1.00 88.19 198 GLY A O 1
ATOM 1533 N N . LEU A 1 199 ? 10.116 -11.762 2.296 1.00 89.25 199 LEU A N 1
ATOM 1534 C CA . LEU A 1 199 ? 9.064 -10.959 1.673 1.00 89.25 199 LEU A CA 1
ATOM 1535 C C . LEU A 1 199 ? 8.462 -11.665 0.447 1.00 89.25 199 LEU A C 1
ATOM 1537 O O . LEU A 1 199 ? 8.199 -11.028 -0.574 1.00 89.25 199 LEU A O 1
ATOM 1541 N N . ASP A 1 200 ? 8.218 -12.977 0.535 1.00 90.56 200 ASP A N 1
ATOM 1542 C CA . ASP A 1 200 ? 7.707 -13.791 -0.582 1.00 90.56 200 ASP A CA 1
ATOM 1543 C C . ASP A 1 200 ? 6.398 -13.246 -1.154 1.00 90.56 200 ASP A C 1
ATOM 1545 O O . ASP A 1 200 ? 6.200 -13.243 -2.366 1.00 90.56 200 ASP A O 1
ATOM 1549 N N . TYR A 1 201 ? 5.544 -12.699 -0.281 1.00 90.56 201 TYR A N 1
ATOM 1550 C CA . TYR A 1 201 ? 4.302 -12.047 -0.687 1.00 90.56 201 TYR A CA 1
ATOM 1551 C C . TYR A 1 201 ? 4.562 -10.946 -1.725 1.00 90.56 201 TYR A C 1
ATOM 1553 O O . TYR A 1 201 ? 3.873 -10.872 -2.740 1.00 90.56 201 TYR A O 1
ATOM 1561 N N . TRP A 1 202 ? 5.576 -10.106 -1.498 1.00 89.88 202 TRP A N 1
ATOM 1562 C CA . TRP A 1 202 ? 5.921 -9.017 -2.408 1.00 89.88 202 TRP A CA 1
ATOM 1563 C C . TRP A 1 202 ? 6.618 -9.513 -3.671 1.00 89.88 202 TRP A C 1
ATOM 1565 O O . TRP A 1 202 ? 6.384 -8.963 -4.744 1.00 89.88 202 TRP A O 1
ATOM 1575 N N . ALA A 1 203 ? 7.420 -10.575 -3.568 1.00 92.50 203 ALA A N 1
ATOM 1576 C CA . ALA A 1 203 ? 8.047 -11.212 -4.722 1.00 92.50 203 ALA A CA 1
ATOM 1577 C C . ALA A 1 203 ? 6.997 -11.775 -5.700 1.00 92.50 203 ALA A C 1
ATOM 1579 O O . ALA A 1 203 ? 7.088 -11.555 -6.909 1.00 92.50 203 ALA A O 1
ATOM 1580 N N . GLU A 1 204 ? 5.981 -12.461 -5.172 1.00 91.75 204 GLU A N 1
ATOM 1581 C CA . GLU A 1 204 ? 4.845 -12.977 -5.942 1.00 91.75 204 GLU A CA 1
ATOM 1582 C C . GLU A 1 204 ? 3.991 -11.838 -6.503 1.00 91.75 204 GLU A C 1
ATOM 1584 O O . GLU A 1 204 ? 3.747 -11.789 -7.708 1.00 91.75 204 GLU A O 1
ATOM 1589 N N . THR A 1 205 ? 3.621 -10.874 -5.655 1.00 90.31 205 THR A N 1
ATOM 1590 C CA . THR A 1 205 ? 2.806 -9.713 -6.039 1.00 90.31 205 THR A CA 1
ATOM 1591 C C . THR A 1 205 ? 3.457 -8.916 -7.174 1.00 90.31 205 THR A C 1
ATOM 1593 O O . THR A 1 205 ? 2.803 -8.591 -8.161 1.00 90.31 205 THR A O 1
ATOM 1596 N N . TYR A 1 206 ? 4.764 -8.647 -7.090 1.00 91.38 206 TYR A N 1
ATOM 1597 C CA . TYR A 1 206 ? 5.507 -7.962 -8.150 1.00 91.38 206 TYR A CA 1
ATOM 1598 C C . TYR A 1 206 ? 5.462 -8.732 -9.479 1.00 91.38 206 TYR A C 1
ATOM 1600 O O . TYR A 1 206 ? 5.228 -8.139 -10.536 1.00 91.38 206 TYR A O 1
ATOM 1608 N N . ALA A 1 207 ? 5.659 -10.054 -9.438 1.00 90.38 207 ALA A N 1
ATOM 1609 C CA . ALA A 1 207 ? 5.605 -10.898 -10.627 1.00 90.38 207 ALA A CA 1
ATOM 1610 C C . ALA A 1 207 ? 4.200 -10.917 -11.258 1.00 90.38 207 ALA A C 1
ATOM 1612 O O . ALA A 1 207 ? 4.079 -10.837 -12.481 1.00 90.38 207 ALA A O 1
ATOM 1613 N N . GLU A 1 208 ? 3.147 -10.973 -10.439 1.00 90.56 208 GLU A N 1
ATOM 1614 C CA . GLU A 1 208 ? 1.751 -10.909 -10.882 1.00 90.56 208 GLU A CA 1
ATOM 1615 C C . GLU A 1 208 ? 1.419 -9.559 -11.536 1.00 90.56 208 GLU A C 1
ATOM 1617 O O . GLU A 1 208 ? 0.906 -9.528 -12.659 1.00 90.56 208 GLU A O 1
ATOM 1622 N N . TRP A 1 209 ? 1.789 -8.444 -10.898 1.00 89.31 209 TRP A N 1
ATOM 1623 C CA . TRP A 1 209 ? 1.504 -7.092 -11.393 1.00 89.31 209 TRP A CA 1
ATOM 1624 C C . TRP A 1 209 ? 2.155 -6.803 -12.744 1.00 89.31 209 TRP A C 1
ATOM 1626 O O . TRP A 1 209 ? 1.553 -6.161 -13.607 1.00 89.31 209 TRP A O 1
ATOM 1636 N N . ARG A 1 210 ? 3.371 -7.314 -12.969 1.00 88.06 210 ARG A N 1
ATOM 1637 C CA . ARG A 1 210 ? 4.047 -7.217 -14.273 1.00 88.06 210 ARG A CA 1
ATOM 1638 C C . ARG A 1 210 ? 3.243 -7.868 -15.395 1.00 88.06 210 ARG A C 1
ATOM 1640 O O . ARG A 1 210 ? 3.244 -7.366 -16.512 1.00 88.06 210 ARG A O 1
ATOM 1647 N N . MET A 1 211 ? 2.549 -8.959 -15.084 1.00 87.25 211 MET A N 1
ATOM 1648 C CA . MET A 1 211 ? 1.706 -9.695 -16.026 1.00 87.25 211 MET A CA 1
ATOM 1649 C C . MET A 1 211 ? 0.273 -9.154 -16.105 1.00 87.25 211 MET A C 1
ATOM 1651 O O . MET A 1 211 ? -0.572 -9.783 -16.739 1.00 87.25 211 MET A O 1
ATOM 1655 N N . GLY A 1 212 ? -0.034 -8.045 -15.427 1.00 84.62 212 GLY A N 1
ATOM 1656 C CA . GLY A 1 212 ? -1.389 -7.506 -15.391 1.00 84.62 212 GLY A CA 1
ATOM 1657 C C . GLY A 1 212 ? -2.354 -8.243 -14.470 1.00 84.62 212 GLY A C 1
ATOM 1658 O O . GLY A 1 212 ? -3.561 -8.025 -14.548 1.00 84.62 212 GLY A O 1
ATOM 1659 N N . LYS A 1 213 ? -1.851 -9.119 -13.595 1.00 86.56 213 LYS A N 1
ATOM 1660 C CA . LYS A 1 213 ? -2.675 -9.870 -12.649 1.00 86.56 213 LYS A CA 1
ATOM 1661 C C . LYS A 1 213 ? -2.745 -9.110 -11.334 1.00 86.56 213 LYS A C 1
ATOM 1663 O O . LYS A 1 213 ? -1.748 -8.990 -10.629 1.00 86.56 213 LYS A O 1
ATOM 1668 N N . PHE A 1 214 ? -3.931 -8.611 -11.010 1.00 81.88 214 PHE A N 1
ATOM 1669 C CA . PHE A 1 214 ? -4.192 -7.885 -9.775 1.00 81.88 214 PHE A CA 1
ATOM 1670 C C . PHE A 1 214 ? -5.320 -8.558 -9.008 1.00 81.88 214 PHE A C 1
ATOM 1672 O O . PHE A 1 214 ? -6.365 -8.881 -9.568 1.00 81.88 214 PHE A O 1
ATOM 1679 N N . ASP A 1 215 ? -5.101 -8.746 -7.713 1.00 82.06 215 ASP A N 1
ATOM 1680 C CA . ASP A 1 215 ? -6.116 -9.212 -6.779 1.00 82.06 215 ASP A CA 1
ATOM 1681 C C . ASP A 1 215 ? -6.611 -8.008 -5.976 1.00 82.06 215 ASP A C 1
ATOM 1683 O O . ASP A 1 215 ? -5.944 -7.545 -5.049 1.00 82.06 215 ASP A O 1
ATOM 1687 N N . THR A 1 216 ? -7.780 -7.482 -6.345 1.00 77.88 216 THR A N 1
ATOM 1688 C CA . THR A 1 216 ? -8.366 -6.291 -5.715 1.00 77.88 216 THR A CA 1
ATOM 1689 C C . THR A 1 216 ? -8.518 -6.447 -4.203 1.00 77.88 216 THR A C 1
ATOM 1691 O O . THR A 1 216 ? -8.270 -5.495 -3.469 1.00 77.88 216 THR A O 1
ATOM 1694 N N . ALA A 1 217 ? -8.835 -7.648 -3.708 1.00 78.44 217 ALA A N 1
ATOM 1695 C CA . ALA A 1 217 ? -8.971 -7.876 -2.274 1.00 78.44 217 ALA A CA 1
ATOM 1696 C C . ALA A 1 217 ? -7.614 -7.774 -1.563 1.00 78.44 217 ALA A C 1
ATOM 1698 O O . ALA A 1 217 ? -7.518 -7.157 -0.503 1.00 78.44 217 ALA A O 1
ATOM 1699 N N . LYS A 1 218 ? -6.542 -8.329 -2.143 1.00 82.69 218 LYS A N 1
ATOM 1700 C CA . LYS A 1 218 ? -5.175 -8.156 -1.615 1.00 82.69 218 LYS A CA 1
ATOM 1701 C C . LYS A 1 218 ? -4.727 -6.692 -1.646 1.00 82.69 218 LYS A C 1
ATOM 1703 O O . LYS A 1 218 ? -4.098 -6.221 -0.695 1.00 82.69 218 LYS A O 1
ATOM 1708 N N . LEU A 1 219 ? -5.074 -5.968 -2.709 1.00 80.06 219 LEU A N 1
ATOM 1709 C CA . LEU A 1 219 ? -4.759 -4.548 -2.852 1.00 80.06 219 LEU A CA 1
ATOM 1710 C C . LEU A 1 219 ? -5.433 -3.709 -1.762 1.00 80.06 219 LEU A C 1
ATOM 1712 O O . LEU A 1 219 ? -4.750 -2.959 -1.063 1.00 80.06 219 LEU A O 1
ATOM 1716 N N . GLU A 1 220 ? -6.737 -3.889 -1.552 1.00 78.56 220 GLU A N 1
ATOM 1717 C CA . GLU A 1 220 ? -7.482 -3.196 -0.497 1.00 78.56 220 GLU A CA 1
ATOM 1718 C C . GLU A 1 220 ? -6.898 -3.478 0.890 1.00 78.56 220 GLU A C 1
ATOM 1720 O O . GLU A 1 220 ? -6.739 -2.560 1.693 1.00 78.56 220 GLU A O 1
ATOM 1725 N N . ARG A 1 221 ? -6.494 -4.722 1.175 1.00 84.31 221 ARG A N 1
ATOM 1726 C CA . ARG A 1 221 ? -5.851 -5.066 2.455 1.00 84.31 221 ARG A CA 1
ATOM 1727 C C . ARG A 1 221 ? -4.560 -4.295 2.682 1.00 84.31 221 ARG A C 1
ATOM 1729 O O . ARG A 1 221 ? -4.322 -3.829 3.790 1.00 84.31 221 ARG A O 1
ATOM 1736 N N . CYS A 1 222 ? -3.729 -4.162 1.654 1.00 84.44 222 CYS A N 1
ATOM 1737 C CA . CYS A 1 222 ? -2.490 -3.399 1.754 1.00 84.44 222 CYS A CA 1
ATOM 1738 C C . CYS A 1 222 ? -2.750 -1.904 2.006 1.00 84.44 222 CYS A C 1
ATOM 1740 O O . CYS A 1 222 ? -2.044 -1.303 2.816 1.00 84.44 222 CYS A O 1
ATOM 1742 N N . LEU A 1 223 ? -3.772 -1.321 1.371 1.00 79.25 223 LEU A N 1
ATOM 1743 C CA . LEU A 1 223 ? -4.114 0.098 1.531 1.00 79.25 223 LEU A CA 1
ATOM 1744 C C . LEU A 1 223 ? -4.736 0.389 2.897 1.00 79.25 223 LEU A C 1
ATOM 1746 O O . LEU A 1 223 ? -4.318 1.313 3.586 1.00 79.25 223 LEU A O 1
ATOM 1750 N N . PHE A 1 224 ? -5.681 -0.446 3.325 1.00 78.50 224 PHE A N 1
ATOM 1751 C CA . PHE A 1 224 ? -6.417 -0.281 4.577 1.00 78.50 224 PHE A CA 1
ATOM 1752 C C . PHE A 1 224 ? -5.785 -1.028 5.759 1.00 78.50 224 PHE A C 1
ATOM 1754 O O . PHE A 1 224 ? -6.470 -1.337 6.739 1.00 78.50 224 PHE A O 1
ATOM 1761 N N . MET A 1 225 ? -4.490 -1.349 5.685 1.00 84.19 225 MET A N 1
ATOM 1762 C CA . MET A 1 225 ? -3.790 -2.013 6.779 1.00 84.19 225 MET A CA 1
ATOM 1763 C C . MET A 1 225 ? -3.800 -1.115 8.031 1.00 84.19 225 MET A C 1
ATOM 1765 O O . MET A 1 225 ? -3.364 0.034 7.962 1.00 84.19 225 MET A O 1
ATOM 1769 N N . PRO A 1 226 ? -4.272 -1.603 9.194 1.00 83.06 226 PRO A N 1
ATOM 1770 C CA . PRO A 1 226 ? -4.285 -0.802 10.412 1.00 83.06 226 PRO A CA 1
ATOM 1771 C C . PRO A 1 226 ? -2.874 -0.405 10.862 1.00 83.06 226 PRO A C 1
ATOM 1773 O O . PRO A 1 226 ? -1.990 -1.257 10.908 1.00 83.06 226 PRO A O 1
ATOM 1776 N N . GLU A 1 227 ? -2.693 0.830 11.342 1.00 79.25 227 GLU A N 1
ATOM 1777 C CA . GLU A 1 227 ? -1.413 1.283 11.919 1.00 79.25 227 GLU A CA 1
ATOM 1778 C C . GLU A 1 227 ? -0.912 0.369 13.042 1.00 79.25 227 GLU A C 1
ATOM 1780 O O . GLU A 1 227 ? 0.280 0.115 13.155 1.00 79.25 227 GLU A O 1
ATOM 1785 N N . SER A 1 228 ? -1.811 -0.223 13.834 1.00 80.44 228 SER A N 1
ATOM 1786 C CA . SER A 1 228 ? -1.437 -1.203 14.859 1.00 80.44 228 SER A CA 1
ATOM 1787 C C . SER A 1 228 ? -0.740 -2.444 14.290 1.00 80.44 228 SER A C 1
ATOM 1789 O O . SER A 1 228 ? 0.127 -3.004 14.953 1.00 80.44 228 SER A O 1
ATOM 1791 N N . VAL A 1 229 ? -1.114 -2.881 13.082 1.00 86.69 229 VAL A N 1
ATOM 1792 C CA . VAL A 1 229 ? -0.456 -3.993 12.379 1.00 86.69 229 VAL A CA 1
ATOM 1793 C C . VAL A 1 229 ? 0.915 -3.538 11.880 1.00 86.69 229 VAL A C 1
ATOM 1795 O O . VAL A 1 229 ? 1.903 -4.212 12.158 1.00 86.69 229 VAL A O 1
ATOM 1798 N N . ILE A 1 230 ? 0.992 -2.361 11.248 1.00 82.50 230 ILE A N 1
ATOM 1799 C CA . ILE A 1 230 ? 2.249 -1.769 10.756 1.00 82.50 230 ILE A CA 1
ATOM 1800 C C . ILE A 1 230 ? 3.261 -1.607 11.903 1.00 82.50 230 ILE A C 1
ATOM 1802 O O . ILE A 1 230 ? 4.389 -2.088 11.816 1.00 82.50 230 ILE A O 1
ATOM 1806 N N . ASN A 1 231 ? 2.826 -1.025 13.023 1.00 81.81 231 ASN A N 1
ATOM 1807 C CA . ASN A 1 231 ? 3.633 -0.792 14.223 1.00 81.81 231 ASN A CA 1
ATOM 1808 C C . ASN A 1 231 ? 4.051 -2.085 14.943 1.00 81.81 231 ASN A C 1
ATOM 1810 O O . ASN A 1 231 ? 4.995 -2.061 15.731 1.00 81.81 231 ASN A O 1
ATOM 1814 N N . THR A 1 232 ? 3.363 -3.209 14.703 1.00 87.00 232 THR A N 1
ATOM 1815 C CA . THR A 1 232 ? 3.771 -4.520 15.242 1.00 87.00 232 THR A CA 1
ATOM 1816 C C . THR A 1 232 ? 4.982 -5.077 14.489 1.00 87.00 232 THR A C 1
ATOM 1818 O O . THR A 1 232 ? 5.796 -5.788 15.076 1.00 87.00 232 THR A O 1
ATOM 1821 N N . GLY A 1 233 ? 5.133 -4.720 13.212 1.00 84.69 233 GLY A N 1
ATOM 1822 C CA . GLY A 1 233 ? 6.279 -5.081 12.388 1.00 84.69 233 GLY A CA 1
ATOM 1823 C C . GLY A 1 233 ? 5.943 -6.018 11.231 1.00 84.69 233 GLY A C 1
ATOM 1824 O O . GLY A 1 233 ? 4.794 -6.372 10.974 1.00 84.69 233 GLY A O 1
ATOM 1825 N N . VAL A 1 234 ? 6.994 -6.410 10.514 1.00 84.62 234 VAL A N 1
ATOM 1826 C CA . VAL A 1 234 ? 6.932 -7.055 9.192 1.00 84.62 234 VAL A CA 1
ATOM 1827 C C . VAL A 1 234 ? 6.131 -8.347 9.189 1.00 84.62 234 VAL A C 1
ATOM 1829 O O . VAL A 1 234 ? 5.264 -8.507 8.337 1.00 84.62 234 VAL A O 1
ATOM 1832 N N . GLU A 1 235 ? 6.370 -9.233 10.154 1.00 87.44 235 GLU A N 1
ATOM 1833 C CA . GLU A 1 235 ? 5.652 -10.510 10.245 1.00 87.44 235 GLU A CA 1
ATOM 1834 C C . GLU A 1 235 ? 4.141 -10.297 10.384 1.00 87.44 235 GLU A C 1
ATOM 1836 O O . GLU A 1 235 ? 3.364 -10.891 9.645 1.00 87.44 235 GLU A O 1
ATOM 1841 N N . ALA A 1 236 ? 3.710 -9.357 11.233 1.00 90.06 236 ALA A N 1
ATOM 1842 C CA . ALA A 1 236 ? 2.291 -9.038 11.386 1.00 90.06 236 ALA A CA 1
ATOM 1843 C C . ALA A 1 236 ? 1.687 -8.442 10.104 1.00 90.06 236 ALA A C 1
ATOM 1845 O O . ALA A 1 236 ? 0.542 -8.745 9.763 1.00 90.06 236 ALA A O 1
ATOM 1846 N N . MET A 1 237 ? 2.451 -7.617 9.376 1.00 88.44 237 MET A N 1
ATOM 1847 C CA . MET A 1 237 ? 2.031 -7.103 8.069 1.00 88.44 237 MET A CA 1
ATOM 1848 C C . MET A 1 237 ? 1.863 -8.237 7.051 1.00 88.44 237 MET A C 1
ATOM 1850 O O . MET A 1 237 ? 0.851 -8.282 6.351 1.00 88.44 237 MET A O 1
ATOM 1854 N N . LEU A 1 238 ? 2.820 -9.166 6.973 1.00 88.44 238 LEU A N 1
ATOM 1855 C CA . LEU A 1 238 ? 2.759 -10.311 6.062 1.00 88.44 238 LEU A CA 1
ATOM 1856 C C . LEU A 1 238 ? 1.609 -11.257 6.414 1.00 88.44 238 LEU A C 1
ATOM 1858 O O . LEU A 1 238 ? 0.872 -11.656 5.514 1.00 88.44 238 LEU A O 1
ATOM 1862 N N . ASP A 1 239 ? 1.411 -11.567 7.694 1.00 89.50 239 ASP A N 1
ATOM 1863 C CA . ASP A 1 239 ? 0.287 -12.377 8.172 1.00 89.50 239 ASP A CA 1
ATOM 1864 C C . ASP A 1 239 ? -1.053 -11.738 7.796 1.00 89.50 239 ASP A C 1
ATOM 1866 O O . ASP A 1 239 ? -1.955 -12.415 7.299 1.00 89.50 239 ASP A O 1
ATOM 1870 N N . TYR A 1 240 ? -1.174 -10.417 7.956 1.00 89.38 240 TYR A N 1
ATOM 1871 C CA . TYR A 1 240 ? -2.371 -9.673 7.572 1.00 89.38 240 TYR A CA 1
ATOM 1872 C C . TYR A 1 240 ? -2.637 -9.723 6.060 1.00 89.38 240 TYR A C 1
ATOM 1874 O O . TYR A 1 240 ? -3.778 -9.905 5.634 1.00 89.38 240 TYR A O 1
ATOM 1882 N N . LEU A 1 241 ? -1.592 -9.584 5.238 1.00 88.12 241 LEU A N 1
ATOM 1883 C CA . LEU A 1 241 ? -1.698 -9.638 3.776 1.00 88.12 241 LEU A CA 1
ATOM 1884 C C . LEU A 1 241 ? -2.032 -11.051 3.270 1.00 88.12 241 LEU A C 1
ATOM 1886 O O . LEU A 1 241 ? -2.832 -11.202 2.343 1.00 88.12 241 LEU A O 1
ATOM 1890 N N . ARG A 1 242 ? -1.452 -12.080 3.900 1.00 88.19 242 ARG A N 1
ATOM 1891 C CA . ARG A 1 242 ? -1.638 -13.502 3.563 1.00 88.19 242 ARG A CA 1
ATOM 1892 C C . ARG A 1 242 ? -2.946 -14.090 4.094 1.00 88.19 242 ARG A C 1
ATOM 1894 O O . ARG A 1 242 ? -3.366 -15.137 3.608 1.00 88.19 242 ARG A O 1
ATOM 1901 N N . ALA A 1 243 ? -3.595 -13.451 5.067 1.00 86.31 243 ALA A N 1
ATOM 1902 C CA . ALA A 1 243 ? -4.817 -13.963 5.680 1.00 86.31 243 ALA A CA 1
ATOM 1903 C C . ALA A 1 243 ? -5.904 -14.235 4.629 1.00 86.31 243 ALA A C 1
ATOM 1905 O O . ALA A 1 243 ? -6.304 -13.337 3.901 1.00 86.31 243 ALA A O 1
ATOM 1906 N N . GLU A 1 244 ? -6.459 -15.445 4.563 1.00 80.31 244 GLU A N 1
ATOM 1907 C CA . GLU A 1 244 ? -7.524 -15.752 3.591 1.00 80.31 244 GLU A CA 1
ATOM 1908 C C . GLU A 1 244 ? -8.765 -14.878 3.808 1.00 80.31 244 GLU A C 1
ATOM 1910 O O . GLU A 1 244 ? -9.401 -14.415 2.857 1.00 80.31 244 GLU A O 1
ATOM 1915 N N . LYS A 1 245 ? -9.075 -14.588 5.075 1.00 77.94 245 LYS A N 1
ATOM 1916 C CA . LYS A 1 245 ? -10.235 -13.805 5.483 1.00 77.94 245 LYS A CA 1
ATOM 1917 C C . LYS A 1 245 ? -9.872 -12.846 6.607 1.00 77.94 245 LYS A C 1
ATOM 1919 O O . LYS A 1 245 ? -9.367 -13.261 7.646 1.00 77.94 245 LYS A O 1
ATOM 1924 N N . LEU A 1 246 ? -10.227 -11.578 6.422 1.00 77.31 246 LEU A N 1
ATOM 1925 C CA . LEU A 1 246 ? -10.262 -10.605 7.506 1.00 77.31 246 LEU A CA 1
ATOM 1926 C C . LEU A 1 246 ? -11.643 -10.621 8.153 1.00 77.31 246 LEU A C 1
ATOM 1928 O O . LEU A 1 246 ? -12.670 -10.647 7.470 1.00 77.31 246 LEU A O 1
ATOM 1932 N N . VAL A 1 247 ? -11.664 -10.609 9.480 1.00 75.62 247 VAL A N 1
ATOM 1933 C CA . VAL A 1 247 ? -12.889 -10.455 10.260 1.00 75.62 247 VAL A CA 1
ATOM 1934 C C . VAL A 1 247 ? -12.862 -9.052 10.838 1.00 75.62 247 VAL A C 1
ATOM 1936 O O . VAL A 1 247 ? -11.934 -8.700 11.565 1.00 75.62 247 VAL A O 1
ATOM 1939 N N . ALA A 1 248 ? -13.855 -8.240 10.478 1.00 72.00 248 ALA A N 1
ATOM 1940 C CA . ALA A 1 248 ? -14.020 -6.934 11.092 1.00 72.00 248 ALA A CA 1
ATOM 1941 C C . ALA A 1 248 ? -14.201 -7.118 12.603 1.00 72.00 248 ALA A C 1
ATOM 1943 O O . ALA A 1 248 ? -14.984 -7.958 13.048 1.00 72.00 248 ALA A O 1
ATOM 1944 N N . MET A 1 249 ? -13.469 -6.337 13.395 1.00 73.31 249 MET A N 1
ATOM 1945 C CA . MET A 1 249 ? -13.801 -6.200 14.805 1.00 73.31 249 MET A CA 1
ATOM 1946 C C . MET A 1 249 ? -14.985 -5.244 14.890 1.00 73.31 249 MET A C 1
ATOM 1948 O O . MET A 1 249 ? -14.803 -4.029 14.848 1.00 73.31 249 MET A O 1
ATOM 1952 N N . ASP A 1 250 ? -16.191 -5.797 14.993 1.00 83.50 250 ASP A N 1
ATOM 1953 C CA . ASP A 1 250 ? -17.419 -5.045 15.256 1.00 83.50 250 ASP A CA 1
ATOM 1954 C C . ASP A 1 250 ? -17.444 -4.598 16.729 1.00 83.50 250 ASP A C 1
ATOM 1956 O O . ASP A 1 250 ? -18.355 -4.922 17.486 1.00 83.50 250 ASP A O 1
ATOM 1960 N N . GLU A 1 251 ? -16.402 -3.885 17.164 1.00 86.50 251 GLU A N 1
ATOM 1961 C CA . GLU A 1 251 ? -16.244 -3.377 18.523 1.00 86.50 251 GLU A CA 1
ATOM 1962 C C . GLU A 1 251 ? -15.916 -1.882 18.514 1.00 86.50 251 GLU A C 1
ATOM 1964 O O . GLU A 1 251 ? -15.047 -1.419 17.775 1.00 86.50 251 GLU A O 1
ATOM 1969 N N . ALA A 1 252 ? -16.575 -1.117 19.383 1.00 87.94 252 ALA A N 1
ATOM 1970 C CA . ALA A 1 252 ? -16.325 0.311 19.541 1.00 87.94 252 ALA A CA 1
ATOM 1971 C C . ALA A 1 252 ? -16.095 0.668 21.010 1.00 87.94 252 ALA A C 1
ATOM 1973 O O . ALA A 1 252 ? -16.705 0.104 21.917 1.00 87.94 252 ALA A O 1
ATOM 1974 N N . ARG A 1 253 ? -15.229 1.651 21.262 1.00 88.44 253 ARG A N 1
ATOM 1975 C CA . ARG A 1 253 ? -15.007 2.219 22.597 1.00 88.44 253 ARG A CA 1
ATOM 1976 C C . ARG A 1 253 ? -15.557 3.637 22.635 1.00 88.44 253 ARG A C 1
ATOM 1978 O O . ARG A 1 253 ? -15.155 4.464 21.825 1.00 88.44 253 ARG A O 1
ATOM 1985 N N . VAL A 1 254 ? -16.454 3.918 23.576 1.00 90.25 254 VAL A N 1
ATOM 1986 C CA . VAL A 1 254 ? -17.044 5.245 23.789 1.00 90.25 254 VAL A CA 1
ATOM 1987 C C . VAL A 1 254 ? -16.672 5.725 25.185 1.00 90.25 254 VAL A C 1
ATOM 1989 O O . VAL A 1 254 ? -16.987 5.065 26.172 1.00 90.25 254 VAL A O 1
ATOM 1992 N N . MET A 1 255 ? -15.998 6.865 25.280 1.00 88.06 255 MET A N 1
ATOM 1993 C CA . MET A 1 255 ? -15.477 7.414 26.528 1.00 88.06 255 MET A CA 1
ATOM 1994 C C . MET A 1 255 ? -16.230 8.674 26.934 1.00 88.06 255 MET A C 1
ATOM 1996 O O . MET A 1 255 ? -16.198 9.673 26.219 1.00 88.06 255 MET A O 1
ATOM 2000 N N . PHE A 1 256 ? -16.869 8.641 28.104 1.00 88.62 256 PHE A N 1
ATOM 2001 C CA . PHE A 1 256 ? -17.552 9.798 28.673 1.00 88.62 256 PHE A CA 1
ATOM 2002 C C . PHE A 1 256 ? -16.605 10.588 29.573 1.00 88.62 256 PHE A C 1
ATOM 2004 O O . PHE A 1 256 ? -16.127 10.088 30.595 1.00 88.62 256 PHE A O 1
ATOM 2011 N N . LEU A 1 257 ? -16.371 11.845 29.203 1.00 85.25 257 LEU A N 1
ATOM 2012 C CA . LEU A 1 257 ? -15.479 12.783 29.879 1.00 85.25 257 LEU A CA 1
ATOM 2013 C C . LEU A 1 257 ? -16.274 13.959 30.452 1.00 85.25 257 LEU A C 1
ATOM 2015 O O . LEU A 1 257 ? -17.337 14.303 29.947 1.00 85.25 257 LEU A O 1
ATOM 2019 N N . GLY A 1 258 ? -15.776 14.562 31.528 1.00 81.62 258 GLY A N 1
ATOM 2020 C CA . GLY A 1 258 ? -16.430 15.681 32.212 1.00 81.62 258 GLY A CA 1
ATOM 2021 C C . GLY A 1 258 ? -16.275 15.597 33.725 1.00 81.62 258 GLY A C 1
ATOM 2022 O O . GLY A 1 258 ? -15.924 14.545 34.270 1.00 81.62 258 GLY A O 1
ATOM 2023 N N . GLU A 1 259 ? -16.560 16.691 34.422 1.00 80.12 259 GLU A N 1
ATOM 2024 C CA . GLU A 1 259 ? -16.393 16.776 35.873 1.00 80.12 259 GLU A CA 1
ATOM 2025 C C . GLU A 1 259 ? -17.296 15.808 36.660 1.00 80.12 259 GLU A C 1
ATOM 2027 O O . GLU A 1 259 ? -18.267 15.221 36.159 1.00 80.12 259 GLU A O 1
ATOM 2032 N N . GLY A 1 260 ? -16.963 15.620 37.939 1.00 82.00 260 GLY A N 1
ATOM 2033 C CA . GLY A 1 260 ? -17.817 14.899 38.878 1.00 82.00 260 GLY A CA 1
ATOM 2034 C C . GLY A 1 260 ? -19.179 15.577 39.016 1.00 82.00 260 GLY A C 1
ATOM 2035 O O . GLY A 1 260 ? -19.261 16.744 39.391 1.00 82.00 260 GLY A O 1
ATOM 2036 N N . GLY A 1 261 ? -20.248 14.831 38.736 1.00 81.75 261 GLY A N 1
ATOM 2037 C CA . GLY A 1 261 ? -21.617 15.349 38.778 1.00 81.75 261 GLY A CA 1
ATOM 2038 C C . GLY A 1 261 ? -22.119 15.977 37.474 1.00 81.75 261 GLY A C 1
ATOM 2039 O O . GLY A 1 261 ? -23.262 16.407 37.447 1.00 81.75 261 GLY A O 1
ATOM 2040 N N . ALA A 1 262 ? -21.340 15.964 36.384 1.00 86.44 262 ALA A N 1
ATOM 2041 C CA . ALA A 1 262 ? -21.769 16.509 35.086 1.00 86.44 262 ALA A CA 1
ATOM 2042 C C . ALA A 1 262 ? -22.925 15.739 34.402 1.00 86.44 262 ALA A C 1
ATOM 2044 O O . ALA A 1 262 ? -23.425 16.175 33.375 1.00 86.44 262 ALA A O 1
ATOM 2045 N N . GLY A 1 263 ? -23.343 14.582 34.934 1.00 88.50 263 GLY A N 1
ATOM 2046 C CA . GLY A 1 263 ? -24.436 13.775 34.366 1.00 88.50 263 GLY A CA 1
ATOM 2047 C C . GLY A 1 263 ? -24.005 12.667 33.396 1.00 88.50 263 GLY A C 1
ATOM 2048 O O . GLY A 1 263 ? -24.839 12.125 32.681 1.00 88.50 263 GLY A O 1
ATOM 2049 N N . LYS A 1 264 ? -22.718 12.291 33.372 1.00 90.25 264 LYS A N 1
ATOM 2050 C CA . LYS A 1 264 ? -22.183 11.215 32.508 1.00 90.25 264 LYS A CA 1
ATOM 2051 C C . LYS A 1 264 ? -22.910 9.882 32.691 1.00 90.25 264 LYS A C 1
ATOM 2053 O O . LYS A 1 264 ? -23.397 9.298 31.729 1.00 90.25 264 LYS A O 1
ATOM 2058 N N . THR A 1 265 ? -23.017 9.429 33.936 1.00 89.31 265 THR A N 1
ATOM 2059 C CA . THR A 1 265 ? -23.712 8.188 34.295 1.00 89.31 265 THR A CA 1
ATOM 2060 C C . THR A 1 265 ? -25.179 8.235 33.892 1.00 89.31 265 THR A C 1
ATOM 2062 O O . THR A 1 265 ? -25.665 7.295 33.263 1.00 89.31 265 THR A O 1
ATOM 2065 N N . SER A 1 266 ? -25.841 9.364 34.149 1.00 89.88 266 SER A N 1
ATOM 2066 C CA . SER A 1 266 ? -27.241 9.572 33.792 1.00 89.88 266 SER A CA 1
ATOM 2067 C C . SER A 1 266 ? -27.438 9.520 32.279 1.00 89.88 266 SER A C 1
ATOM 2069 O O . SER A 1 266 ? -28.362 8.871 31.806 1.00 89.88 266 SER A O 1
ATOM 2071 N N . LEU A 1 267 ? -26.526 10.112 31.502 1.00 90.31 267 LEU A N 1
ATOM 2072 C CA . LEU A 1 267 ? -26.556 10.054 30.042 1.00 90.31 267 LEU A CA 1
ATOM 2073 C C . LEU A 1 267 ? -26.384 8.618 29.521 1.00 90.31 267 LEU A C 1
ATOM 2075 O O . LEU A 1 267 ? -27.150 8.185 28.664 1.00 90.31 267 LEU A O 1
ATOM 2079 N N . ILE A 1 268 ? -25.443 7.845 30.070 1.00 90.81 268 ILE A N 1
ATOM 2080 C CA . ILE A 1 268 ? -25.244 6.432 29.693 1.00 90.81 268 ILE A CA 1
ATOM 2081 C C . ILE A 1 268 ? -26.469 5.569 30.039 1.00 90.81 268 ILE A C 1
ATOM 2083 O O . ILE A 1 268 ? -26.791 4.624 29.310 1.00 90.81 268 ILE A O 1
ATOM 2087 N N . ASN A 1 269 ? -27.146 5.876 31.147 1.00 89.69 269 ASN A N 1
ATOM 2088 C CA . ASN A 1 269 ? -28.395 5.229 31.543 1.00 89.69 269 ASN A CA 1
ATOM 2089 C C . ASN A 1 269 ? -29.547 5.616 30.603 1.00 89.69 269 ASN A C 1
ATOM 2091 O O . ASN A 1 269 ? -30.277 4.735 30.161 1.00 89.69 269 ASN A O 1
ATOM 2095 N N . CYS A 1 270 ? -29.669 6.887 30.218 1.00 89.31 270 CYS A N 1
ATOM 2096 C CA . CYS A 1 270 ? -30.663 7.333 29.239 1.00 89.31 270 CYS A CA 1
ATOM 2097 C C . CYS A 1 270 ? -30.484 6.657 27.877 1.00 89.31 270 CYS A C 1
ATOM 2099 O O . CYS A 1 270 ? -31.470 6.260 27.262 1.00 89.31 270 CYS A O 1
ATOM 2101 N N . LEU A 1 271 ? -29.237 6.472 27.429 1.00 87.50 271 LEU A N 1
ATOM 2102 C CA . LEU A 1 271 ? -28.932 5.702 26.215 1.00 87.50 271 LEU A CA 1
ATOM 2103 C C . LEU A 1 271 ? -29.391 4.234 26.313 1.00 87.50 271 LEU A C 1
ATOM 2105 O O . LEU A 1 271 ? -29.573 3.585 25.296 1.00 87.50 271 LEU A O 1
ATOM 2109 N N . ASP A 1 272 ? -29.601 3.724 27.527 1.00 84.00 272 ASP A N 1
ATOM 2110 C CA . ASP A 1 272 ? -30.127 2.382 27.823 1.00 84.00 272 ASP A CA 1
ATOM 2111 C C . ASP A 1 272 ? -31.662 2.350 27.942 1.00 84.00 272 ASP A C 1
ATOM 2113 O O . ASP A 1 272 ? -32.233 1.370 28.419 1.00 84.00 272 ASP A O 1
ATOM 2117 N N . GLY A 1 273 ? -32.339 3.468 27.663 1.00 85.06 273 GLY A N 1
ATOM 2118 C CA . GLY A 1 273 ? -33.766 3.631 27.940 1.00 85.06 273 GLY A CA 1
ATOM 2119 C C . GLY A 1 273 ? -34.120 3.621 29.433 1.00 85.06 273 GLY A C 1
ATOM 2120 O O . GLY A 1 273 ? -35.295 3.498 29.783 1.00 85.06 273 GLY A O 1
ATOM 2121 N N . LYS A 1 274 ? -33.134 3.740 30.335 1.00 87.88 274 LYS A N 1
ATOM 2122 C CA . LYS A 1 274 ? -33.387 3.811 31.780 1.00 87.88 274 LYS A CA 1
ATOM 2123 C C . LYS A 1 274 ? -33.877 5.207 32.169 1.00 87.88 274 LYS A C 1
ATOM 2125 O O . LYS A 1 274 ? -33.426 6.200 31.595 1.00 87.88 274 LYS A O 1
ATOM 2130 N N . PRO A 1 275 ? -34.775 5.303 33.164 1.00 86.88 275 PRO A N 1
ATOM 2131 C CA . PRO A 1 275 ? -35.221 6.590 33.672 1.00 86.88 275 PRO A CA 1
ATOM 2132 C C . PRO A 1 275 ? -34.067 7.338 34.349 1.00 86.88 275 PRO A C 1
ATOM 2134 O O . PRO A 1 275 ? -33.186 6.730 34.957 1.00 86.88 275 PRO A O 1
ATOM 2137 N N . ILE A 1 276 ? -34.111 8.669 34.282 1.00 84.19 276 ILE A N 1
ATOM 2138 C CA . ILE A 1 276 ? -33.160 9.535 34.984 1.00 84.19 276 ILE A CA 1
ATOM 2139 C C . ILE A 1 276 ? -33.366 9.382 36.492 1.00 84.19 276 ILE A C 1
ATOM 2141 O O . ILE A 1 276 ? -34.471 9.584 37.000 1.00 84.19 276 ILE A O 1
ATOM 2145 N N . CYS A 1 277 ? -32.290 9.079 37.216 1.00 82.00 277 CYS A N 1
ATOM 2146 C CA . CYS A 1 277 ? -32.296 8.988 38.670 1.00 82.00 277 CYS A CA 1
ATOM 2147 C C . CYS A 1 277 ? -31.641 10.245 39.287 1.00 82.00 277 CYS A C 1
ATOM 2149 O O . CYS A 1 277 ? -30.438 10.442 39.138 1.00 82.00 277 CYS A O 1
ATOM 2151 N N . PRO A 1 278 ? -32.388 11.097 40.022 1.00 76.56 278 PRO A N 1
ATOM 2152 C CA . PRO A 1 278 ? -31.843 12.338 40.592 1.00 76.56 278 PRO A CA 1
ATOM 2153 C C . PRO A 1 278 ? -30.708 12.137 41.610 1.00 76.56 278 PRO A C 1
ATOM 2155 O O . PRO A 1 278 ? -29.868 13.015 41.770 1.00 76.56 278 PRO A O 1
ATOM 2158 N N . ASN A 1 279 ? -30.681 10.981 42.283 1.00 79.12 279 ASN A N 1
ATOM 2159 C CA . ASN A 1 279 ? -29.710 10.636 43.326 1.00 79.12 279 ASN A CA 1
ATOM 2160 C C . ASN A 1 279 ? -28.776 9.498 42.878 1.00 79.12 279 ASN A C 1
ATOM 2162 O O . ASN A 1 279 ? -28.526 8.562 43.639 1.00 79.12 279 ASN A O 1
ATOM 2166 N N . GLU A 1 280 ? -28.303 9.528 41.629 1.00 81.75 280 GLU A N 1
ATOM 2167 C CA . GLU A 1 280 ? -27.330 8.538 41.155 1.00 81.75 280 GLU A CA 1
ATOM 2168 C C . GLU A 1 280 ? -26.038 8.587 41.988 1.00 81.75 280 GLU A C 1
ATOM 2170 O O . GLU A 1 280 ? -25.465 9.665 42.180 1.00 81.75 280 GLU A O 1
ATOM 2175 N N . PRO A 1 281 ? -25.554 7.435 42.491 1.00 77.62 281 PRO A N 1
ATOM 2176 C CA . PRO A 1 281 ? -24.302 7.390 43.225 1.00 77.62 281 PRO A CA 1
ATOM 2177 C C . PRO A 1 281 ? -23.140 7.749 42.296 1.00 77.62 281 PRO A C 1
ATOM 2179 O O . PRO A 1 281 ? -23.127 7.390 41.118 1.00 77.62 281 PRO A O 1
ATOM 2182 N N . ALA A 1 282 ? -22.134 8.431 42.839 1.00 77.12 282 ALA A N 1
ATOM 2183 C CA . ALA A 1 282 ? -20.938 8.762 42.079 1.00 77.12 282 ALA A CA 1
ATOM 2184 C C . ALA A 1 282 ? -20.240 7.485 41.583 1.00 77.12 282 ALA A C 1
ATOM 2186 O O . ALA A 1 282 ? -19.981 6.572 42.369 1.00 77.12 282 ALA A O 1
ATOM 2187 N N . THR A 1 283 ? -19.894 7.440 40.293 1.00 76.56 283 THR A N 1
ATOM 2188 C CA . THR A 1 283 ? -19.162 6.309 39.713 1.00 76.56 283 THR A CA 1
ATOM 2189 C C . THR A 1 283 ? -17.798 6.157 40.391 1.00 76.56 283 THR A C 1
ATOM 2191 O O . THR A 1 283 ? -16.979 7.085 40.335 1.00 76.56 283 THR A O 1
ATOM 2194 N N . PRO A 1 284 ? -17.514 5.003 41.018 1.00 70.50 284 PRO A N 1
ATOM 2195 C CA . PRO A 1 284 ? -16.231 4.772 41.654 1.00 70.50 284 PRO A CA 1
ATOM 2196 C C . PRO A 1 284 ? -15.170 4.543 40.577 1.00 70.50 284 PRO A C 1
ATOM 2198 O O . PRO A 1 284 ? -15.131 3.498 39.934 1.00 70.50 284 PRO A O 1
ATOM 2201 N N . ARG A 1 285 ? -14.281 5.526 40.407 1.00 74.75 285 ARG A N 1
ATOM 2202 C CA . ARG A 1 285 ? -13.104 5.477 39.525 1.00 74.75 285 ARG A CA 1
ATOM 2203 C C . ARG A 1 285 ? -13.441 5.290 38.035 1.00 74.75 285 ARG A C 1
ATOM 2205 O O . ARG A 1 285 ? -13.418 6.274 37.308 1.00 74.75 285 ARG A O 1
ATOM 2212 N N . VAL A 1 286 ? -13.750 4.081 37.5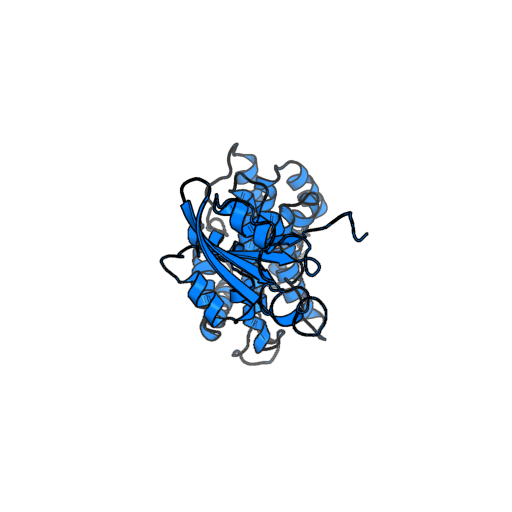68 1.00 81.56 286 VAL A N 1
ATOM 2213 C CA . VAL A 1 286 ? -14.129 3.790 36.173 1.00 81.56 286 VAL A CA 1
ATOM 2214 C C . VAL A 1 286 ? -15.178 2.682 36.158 1.00 81.56 286 VAL A C 1
ATOM 2216 O O . VAL A 1 286 ? -14.960 1.632 36.758 1.00 81.56 286 VAL A O 1
ATOM 2219 N N . ALA A 1 287 ? -16.281 2.879 35.435 1.00 84.69 287 ALA A N 1
ATOM 2220 C CA . ALA A 1 287 ? -17.235 1.818 35.121 1.00 84.69 287 ALA A CA 1
ATOM 2221 C C . ALA A 1 287 ? -17.271 1.567 33.610 1.00 84.69 287 ALA A C 1
ATOM 2223 O O . ALA A 1 287 ? -17.456 2.496 32.827 1.00 84.69 287 ALA A O 1
ATOM 2224 N N . ILE A 1 288 ? -17.110 0.307 33.202 1.00 86.94 288 ILE A N 1
ATOM 2225 C CA . ILE A 1 288 ? -17.192 -0.112 31.799 1.00 86.94 288 ILE A CA 1
ATOM 2226 C C . ILE A 1 288 ? -18.482 -0.902 31.623 1.00 86.94 288 ILE A C 1
ATOM 2228 O O . ILE A 1 288 ? -18.708 -1.892 32.318 1.00 86.94 288 ILE A O 1
ATOM 2232 N N . ARG A 1 289 ? -19.330 -0.465 30.695 1.00 89.00 289 ARG A N 1
ATOM 2233 C CA . ARG A 1 289 ? -20.588 -1.134 30.350 1.00 89.00 289 ARG A CA 1
ATOM 2234 C C . ARG A 1 289 ? -20.506 -1.591 28.901 1.00 89.00 289 ARG A C 1
ATOM 2236 O O . ARG A 1 289 ? -20.348 -0.763 28.012 1.00 89.00 289 ARG A O 1
ATOM 2243 N N . GLN A 1 290 ? -20.581 -2.897 28.669 1.00 90.06 290 GLN A N 1
ATOM 2244 C CA . GLN A 1 290 ? -20.603 -3.464 27.323 1.00 90.06 290 GLN A CA 1
ATOM 2245 C C . GLN A 1 290 ? -22.049 -3.620 26.853 1.00 90.06 290 GLN A C 1
ATOM 2247 O O . GLN A 1 290 ? -22.879 -4.137 27.603 1.00 90.06 290 GLN A O 1
ATOM 2252 N N . ARG A 1 291 ? -22.336 -3.212 25.618 1.00 88.25 291 ARG A N 1
ATOM 2253 C CA . ARG A 1 291 ? -23.642 -3.369 24.968 1.00 88.25 291 ARG A CA 1
ATOM 2254 C C . ARG A 1 291 ? -23.476 -3.852 23.536 1.00 88.25 291 ARG A C 1
ATOM 2256 O O . ARG A 1 291 ? -22.405 -3.701 22.958 1.00 88.25 291 ARG A O 1
ATOM 2263 N N . LEU A 1 292 ? -24.524 -4.459 22.997 1.00 89.44 292 LEU A N 1
ATOM 2264 C CA . LEU A 1 292 ? -24.634 -4.756 21.574 1.00 89.44 292 LEU A CA 1
ATOM 2265 C C . LEU A 1 292 ? -25.565 -3.704 20.986 1.00 89.44 292 LEU A C 1
ATOM 2267 O O . LEU A 1 292 ? -26.729 -3.628 21.370 1.00 89.44 292 LEU A O 1
ATOM 2271 N N . GLU A 1 293 ? -25.029 -2.873 20.107 1.00 88.25 293 GLU A N 1
ATOM 2272 C CA . GLU A 1 293 ? -25.768 -1.817 19.428 1.00 88.25 293 GLU A CA 1
ATOM 2273 C C . GLU A 1 293 ? -26.005 -2.246 17.982 1.00 88.25 293 GLU A C 1
ATOM 2275 O O . GLU A 1 293 ? -25.093 -2.733 17.313 1.00 88.25 293 GLU A O 1
ATOM 2280 N N . ASN A 1 294 ? -27.227 -2.064 17.481 1.00 88.44 294 ASN A N 1
ATOM 2281 C CA . ASN A 1 294 ? -27.505 -2.285 16.066 1.00 88.44 294 ASN A CA 1
ATOM 2282 C C . ASN A 1 294 ? -27.174 -1.007 15.288 1.00 88.44 294 ASN A C 1
ATOM 2284 O O . ASN A 1 294 ? -27.918 -0.027 15.336 1.00 88.44 294 ASN A O 1
ATOM 2288 N N . ILE A 1 295 ? -26.047 -1.014 14.581 1.00 84.12 295 ILE A N 1
ATOM 2289 C CA . ILE A 1 295 ? -25.575 0.111 13.775 1.00 84.12 295 ILE A CA 1
ATOM 2290 C C . ILE A 1 295 ? -25.702 -0.285 12.308 1.00 84.12 295 ILE A C 1
ATOM 2292 O O . ILE A 1 295 ? -24.976 -1.148 11.820 1.00 84.12 295 ILE A O 1
ATOM 2296 N N . GLN A 1 296 ? -26.649 0.340 11.601 1.00 84.12 296 GLN A N 1
ATOM 2297 C CA . GLN A 1 296 ? -26.907 0.092 10.174 1.00 84.12 296 GLN A CA 1
ATOM 2298 C C . GLN A 1 296 ? -27.126 -1.399 9.837 1.00 84.12 296 GLN A C 1
ATOM 2300 O O . GLN A 1 296 ? -26.675 -1.890 8.805 1.00 84.12 296 GLN A O 1
ATOM 2305 N N . GLY A 1 297 ? -27.809 -2.139 10.715 1.00 83.38 297 GLY A N 1
ATOM 2306 C CA . GLY A 1 297 ? -28.079 -3.564 10.517 1.00 83.38 297 GLY A CA 1
ATOM 2307 C C . GLY A 1 297 ? -26.943 -4.500 10.941 1.00 83.38 297 GLY A C 1
ATOM 2308 O O . GLY A 1 297 ? -27.110 -5.712 10.821 1.00 83.38 297 GLY A O 1
ATOM 2309 N N . LYS A 1 298 ? -25.820 -3.981 11.457 1.00 83.94 298 LYS A N 1
ATOM 2310 C CA . LYS A 1 298 ? -24.740 -4.776 12.059 1.00 83.94 298 LYS A CA 1
ATOM 2311 C C . LYS A 1 298 ? -24.794 -4.702 13.576 1.00 83.94 298 LYS A C 1
ATOM 2313 O O . LYS A 1 298 ? -25.035 -3.639 14.144 1.00 83.94 298 LYS A O 1
ATOM 2318 N N . GLU A 1 299 ? -24.549 -5.830 14.226 1.00 89.69 299 GLU A N 1
ATOM 2319 C CA . GLU A 1 299 ? -24.426 -5.891 15.678 1.00 89.69 299 GLU A CA 1
ATOM 2320 C C . GLU A 1 299 ? -22.998 -5.509 16.083 1.00 89.69 299 GLU A C 1
ATOM 2322 O O . GLU A 1 299 ? -22.048 -6.211 15.751 1.00 89.69 299 GLU A O 1
ATOM 2327 N N . VAL A 1 300 ? -22.850 -4.382 16.778 1.00 90.25 300 VAL A N 1
ATOM 2328 C CA . VAL A 1 300 ? -21.557 -3.836 17.203 1.00 90.25 300 VAL A CA 1
ATOM 2329 C C . VAL A 1 300 ? -21.466 -3.874 18.722 1.00 90.25 300 VAL A C 1
ATOM 2331 O O . VAL A 1 300 ? -22.322 -3.343 19.428 1.00 90.25 300 VAL A O 1
ATOM 2334 N N . ARG A 1 301 ? -20.403 -4.474 19.254 1.00 92.19 301 ARG A N 1
ATOM 2335 C CA . ARG A 1 301 ? -20.105 -4.511 20.685 1.00 92.19 301 ARG A CA 1
ATOM 2336 C C . ARG A 1 301 ? -19.515 -3.171 21.127 1.00 92.19 301 ARG A C 1
ATOM 2338 O O . ARG A 1 301 ? -18.350 -2.866 20.889 1.00 92.19 301 ARG A O 1
ATOM 2345 N N . VAL A 1 302 ? -20.315 -2.350 21.793 1.00 91.75 302 VAL A N 1
ATOM 2346 C CA . VAL A 1 302 ? -19.902 -1.031 22.277 1.00 91.75 302 VAL A CA 1
ATOM 2347 C C . VAL A 1 302 ? -19.522 -1.097 23.752 1.00 91.75 302 VAL A C 1
ATOM 2349 O O . VAL A 1 302 ? -20.294 -1.540 24.600 1.00 91.75 302 VAL A O 1
ATOM 2352 N N . HIS A 1 303 ? -18.325 -0.621 24.074 1.00 90.94 303 HIS A N 1
ATOM 2353 C CA . HIS A 1 303 ? -17.832 -0.464 25.435 1.00 90.94 303 HIS A CA 1
ATOM 2354 C C . HIS A 1 303 ? -17.970 0.999 25.856 1.00 90.94 303 HIS A C 1
ATOM 2356 O O . HIS A 1 303 ? -17.202 1.853 25.411 1.00 90.94 303 HIS A O 1
ATOM 2362 N N . TYR A 1 304 ? -18.926 1.284 26.737 1.00 90.81 304 TYR A N 1
ATOM 2363 C CA . TYR A 1 304 ? -19.142 2.597 27.334 1.00 90.81 304 TYR A CA 1
ATOM 2364 C C . TYR A 1 304 ? -18.304 2.754 28.603 1.00 90.81 304 TYR A C 1
ATOM 2366 O O . TYR A 1 304 ? -18.543 2.073 29.602 1.00 90.81 304 TYR A O 1
ATOM 2374 N N . TRP A 1 305 ? -17.336 3.661 28.561 1.00 88.75 305 TRP A N 1
ATOM 2375 C CA . TRP A 1 305 ? -16.447 3.993 29.668 1.00 88.75 305 TRP A CA 1
ATOM 2376 C C . TRP A 1 305 ? -16.959 5.236 30.396 1.00 88.75 305 TRP A C 1
ATOM 2378 O O . TRP A 1 305 ? -16.990 6.332 29.839 1.00 88.75 305 TRP A O 1
ATOM 2388 N N . ASP A 1 306 ? -17.351 5.053 31.653 1.00 87.62 306 ASP A N 1
ATOM 2389 C CA . ASP A 1 306 ? -17.828 6.088 32.567 1.00 87.62 306 ASP A CA 1
ATOM 2390 C C . ASP A 1 306 ? -16.735 6.405 33.590 1.00 87.62 306 ASP A C 1
ATOM 2392 O O . ASP A 1 306 ? -16.482 5.625 34.515 1.00 87.62 306 ASP A O 1
ATOM 2396 N N . PHE A 1 307 ? -16.051 7.532 33.403 1.00 80.62 307 PHE A N 1
ATOM 2397 C CA . PHE A 1 307 ? -14.997 7.969 34.311 1.00 80.62 307 PHE A CA 1
ATOM 2398 C C . PHE A 1 307 ? -15.582 8.733 35.505 1.00 80.62 307 PHE A C 1
ATOM 2400 O O . PHE A 1 307 ? -16.287 9.732 35.362 1.00 80.62 307 PHE A O 1
ATOM 2407 N N . GLY A 1 308 ? -15.241 8.306 36.719 1.00 76.69 308 GLY A N 1
ATOM 2408 C CA . GLY A 1 308 ? -15.531 9.060 37.934 1.00 76.69 308 GLY A CA 1
ATOM 2409 C C . GLY A 1 308 ? -14.847 10.432 37.905 1.00 76.69 308 GLY A C 1
ATOM 2410 O O . GLY A 1 308 ? -13.772 10.594 37.330 1.00 76.69 308 GLY A O 1
ATOM 2411 N N . GLY A 1 309 ? -15.450 11.432 38.554 1.00 65.19 309 GLY A N 1
ATOM 2412 C CA . GLY A 1 309 ? -15.000 12.834 38.490 1.00 65.19 309 GLY A CA 1
ATOM 2413 C C . GLY A 1 309 ? -13.556 13.111 38.934 1.00 65.19 309 GLY A C 1
ATOM 2414 O O . GLY A 1 309 ? -13.033 14.173 38.630 1.00 65.19 309 GLY A O 1
ATOM 2415 N N . GLN A 1 310 ? -12.909 12.167 39.625 1.00 58.91 310 GLN A N 1
ATOM 2416 C CA . GLN A 1 310 ? -11.522 12.272 40.096 1.00 58.91 310 GLN A CA 1
ATOM 2417 C C . GLN A 1 310 ? -10.487 11.675 39.128 1.00 58.91 310 GLN A C 1
ATOM 2419 O O . GLN A 1 310 ? -9.292 11.885 39.311 1.00 58.91 310 GLN A O 1
ATOM 2424 N N . VAL A 1 311 ? -10.913 10.918 38.112 1.00 56.53 311 VAL A N 1
ATOM 2425 C CA . VAL A 1 311 ? -9.983 10.193 37.225 1.00 56.53 311 VAL A CA 1
ATOM 2426 C C . VAL A 1 311 ? -9.451 11.074 36.095 1.00 56.53 311 VAL A C 1
ATOM 2428 O O . VAL A 1 311 ? -8.381 10.794 35.562 1.00 56.53 311 VAL A O 1
ATOM 2431 N N . VAL A 1 312 ? -10.126 12.190 35.794 1.00 54.41 312 VAL A N 1
ATOM 2432 C CA . VAL A 1 312 ? -9.746 13.072 34.679 1.00 54.41 312 VAL A CA 1
ATOM 2433 C C . VAL A 1 312 ? -8.463 13.887 34.959 1.00 54.41 312 VAL A C 1
ATOM 2435 O O . VAL A 1 312 ? -7.824 14.378 34.037 1.00 54.41 312 VAL A O 1
ATOM 2438 N N . MET A 1 313 ? -8.024 14.025 36.218 1.00 52.12 313 MET A N 1
ATOM 2439 C CA . MET A 1 313 ? -6.976 15.008 36.551 1.00 52.12 313 MET A CA 1
ATOM 2440 C C . MET A 1 313 ? -5.544 14.477 36.697 1.00 52.12 313 MET A C 1
ATOM 2442 O O . MET A 1 313 ? -4.612 15.268 36.552 1.00 52.12 313 MET A O 1
ATOM 2446 N N . HIS A 1 314 ? -5.301 13.189 36.972 1.00 49.62 314 HIS A N 1
ATOM 2447 C CA . HIS A 1 314 ? -3.945 12.759 37.352 1.00 49.62 314 HIS A CA 1
ATOM 2448 C C . HIS A 1 314 ? -3.425 11.529 36.592 1.00 49.62 314 HIS A C 1
ATOM 2450 O O . HIS A 1 314 ? -3.760 10.381 36.877 1.00 49.62 314 HIS A O 1
ATOM 2456 N N . ALA A 1 315 ? -2.535 11.814 35.636 1.00 42.97 315 ALA A N 1
ATOM 2457 C CA . ALA A 1 315 ? -1.475 10.955 35.092 1.00 42.97 315 ALA A CA 1
ATOM 2458 C C . ALA A 1 315 ? -1.854 9.644 34.367 1.00 42.97 315 ALA A C 1
ATOM 2460 O O . ALA A 1 315 ? -1.003 9.069 33.699 1.00 42.97 315 ALA A O 1
ATOM 2461 N N . THR A 1 316 ? -3.106 9.177 34.407 1.00 48.19 316 THR A N 1
ATOM 2462 C CA . THR A 1 316 ? -3.530 7.937 33.714 1.00 48.19 316 THR A CA 1
ATOM 2463 C C . THR A 1 316 ? -4.079 8.166 32.298 1.00 48.19 316 THR A C 1
ATOM 2465 O O . THR A 1 316 ? -4.269 7.206 31.554 1.00 48.19 316 THR A O 1
ATOM 2468 N N . HIS A 1 317 ? -4.275 9.425 31.888 1.00 51.91 317 HIS A N 1
ATOM 2469 C CA . HIS A 1 317 ? -4.861 9.800 30.594 1.00 51.91 317 HIS A CA 1
ATOM 2470 C C . HIS A 1 317 ? -4.094 9.276 29.370 1.00 51.91 317 HIS A C 1
ATOM 2472 O O . HIS A 1 317 ? -4.731 8.883 28.399 1.00 51.91 317 HIS A O 1
ATOM 2478 N N . GLN A 1 318 ? -2.762 9.173 29.420 1.00 47.38 318 GLN A N 1
ATOM 2479 C CA . GLN A 1 318 ? -1.975 8.646 28.294 1.00 47.38 318 GLN A CA 1
ATOM 2480 C C . GLN A 1 318 ? -2.198 7.145 28.028 1.00 47.38 318 GLN A C 1
ATOM 2482 O O . GLN A 1 318 ? -1.988 6.692 26.910 1.00 47.38 318 GLN A O 1
ATOM 2487 N N . PHE A 1 319 ? -2.656 6.363 29.014 1.00 50.00 319 PHE A N 1
ATOM 2488 C CA . PHE A 1 319 ? -2.882 4.922 28.826 1.00 50.00 319 PHE A CA 1
ATOM 2489 C C . PHE A 1 319 ? -4.280 4.586 28.288 1.00 50.00 319 PHE A C 1
ATOM 2491 O O . PHE A 1 319 ? -4.439 3.564 27.613 1.00 50.00 319 PHE A O 1
ATOM 2498 N N . PHE A 1 320 ? -5.278 5.430 28.583 1.00 51.81 320 PHE A N 1
ATOM 2499 C CA . PHE A 1 320 ? -6.681 5.214 28.205 1.00 51.81 320 PHE A CA 1
ATOM 2500 C C . PHE A 1 320 ? -7.096 5.978 26.947 1.00 51.81 320 PHE A C 1
ATOM 2502 O O . PHE A 1 320 ? -7.934 5.481 26.199 1.00 51.81 320 PHE A O 1
ATOM 2509 N N . LEU A 1 321 ? -6.492 7.137 26.674 1.00 56.66 321 LEU A N 1
ATOM 2510 C CA . LEU A 1 321 ? -6.705 7.873 25.431 1.00 56.66 321 LEU A CA 1
ATOM 2511 C C . LEU A 1 321 ? -5.890 7.220 24.305 1.00 56.66 321 LEU A C 1
ATOM 2513 O O . LEU A 1 321 ? -4.795 7.665 23.978 1.00 56.66 321 LEU A O 1
ATOM 2517 N N . ARG A 1 322 ? -6.394 6.110 23.760 1.00 57.56 322 ARG A N 1
ATOM 2518 C CA . ARG A 1 322 ? -5.823 5.452 22.575 1.00 57.56 322 ARG A CA 1
ATOM 2519 C C . ARG A 1 322 ? -6.612 5.827 21.319 1.00 57.56 322 ARG A C 1
ATOM 2521 O O . ARG A 1 322 ? -7.744 6.308 21.403 1.00 57.56 322 ARG A O 1
ATOM 2528 N N . GLU A 1 323 ? -6.017 5.562 20.162 1.00 59.47 323 GLU A N 1
ATOM 2529 C CA . GLU A 1 323 ? -6.679 5.616 18.857 1.00 59.47 323 GLU A CA 1
ATOM 2530 C C . GLU A 1 323 ? -7.946 4.740 18.813 1.00 59.47 323 GLU A C 1
ATOM 2532 O O . GLU A 1 323 ? -8.070 3.747 19.540 1.00 59.47 323 GLU A O 1
ATOM 2537 N N . LYS A 1 324 ? -8.878 5.095 17.915 1.00 72.00 324 LYS A N 1
ATOM 2538 C CA . LYS A 1 324 ? -10.139 4.372 17.642 1.00 72.00 324 LYS A CA 1
ATOM 2539 C C . LYS A 1 324 ? -11.119 4.325 18.827 1.00 72.00 324 LYS A C 1
ATOM 2541 O O . LYS A 1 324 ? -11.690 3.280 19.143 1.00 72.00 324 LYS A O 1
ATOM 2546 N N . ALA A 1 325 ? -11.341 5.473 19.468 1.00 82.62 325 ALA A N 1
ATOM 2547 C CA . ALA A 1 325 ? -12.399 5.670 20.457 1.00 82.62 325 ALA A CA 1
ATOM 2548 C C . ALA A 1 325 ? -13.241 6.912 20.128 1.00 82.62 325 ALA A C 1
ATOM 2550 O O . ALA A 1 325 ? -12.738 7.893 19.584 1.00 82.62 325 ALA A O 1
ATOM 2551 N N . ILE A 1 326 ? -14.522 6.871 20.485 1.00 87.56 326 ILE A N 1
ATOM 2552 C CA . ILE A 1 326 ? -15.443 8.008 20.415 1.00 87.56 326 ILE A CA 1
ATOM 2553 C C . ILE A 1 326 ? -15.430 8.705 21.773 1.00 87.56 326 ILE A C 1
ATOM 2555 O O . ILE A 1 326 ? -15.655 8.064 22.798 1.00 87.56 326 ILE A O 1
ATOM 2559 N N . TYR A 1 327 ? -15.210 10.016 21.793 1.00 87.50 327 TYR A N 1
ATOM 2560 C CA . TYR A 1 327 ? -15.208 10.807 23.022 1.00 87.50 327 TYR A CA 1
ATOM 2561 C C . TYR A 1 327 ? -16.493 11.618 23.140 1.00 87.50 327 TYR A C 1
ATOM 2563 O O . TYR A 1 327 ? -16.851 12.368 22.236 1.00 87.50 327 TYR A O 1
ATOM 2571 N N . VAL A 1 328 ? -17.173 11.489 24.276 1.00 90.00 328 VAL A N 1
ATOM 2572 C CA . VAL A 1 328 ? -18.373 12.256 24.612 1.00 90.00 328 VAL A CA 1
ATOM 2573 C C . VAL A 1 328 ? -18.049 13.134 25.811 1.00 90.00 328 VAL A C 1
ATOM 2575 O O . VAL A 1 328 ? -17.908 12.650 26.934 1.00 90.00 328 VAL A O 1
ATOM 2578 N N . VAL A 1 329 ? -17.907 14.436 25.573 1.00 88.00 329 VAL A N 1
ATOM 2579 C CA . VAL A 1 329 ? -17.667 15.419 26.634 1.00 88.00 329 VAL A CA 1
ATOM 2580 C C . VAL A 1 329 ? -19.011 15.910 27.163 1.00 88.00 329 VAL A C 1
ATOM 2582 O O . VAL A 1 329 ? -19.812 16.470 26.418 1.00 88.00 329 VAL A O 1
ATOM 2585 N N . VAL A 1 330 ? -19.260 15.694 28.451 1.00 88.19 330 VAL A N 1
ATOM 2586 C CA . VAL A 1 330 ? -20.493 16.087 29.138 1.00 88.19 330 VAL A CA 1
ATOM 2587 C C . VAL A 1 330 ? -20.206 17.292 30.026 1.00 88.19 330 VAL A C 1
ATOM 2589 O O . VAL A 1 330 ? -19.333 17.238 30.896 1.00 88.19 330 VAL A O 1
ATOM 2592 N N . LEU A 1 331 ? -20.952 18.371 29.802 1.00 86.62 331 LEU A N 1
ATOM 2593 C CA . LEU A 1 331 ? -20.787 19.659 30.473 1.00 86.62 331 LEU A CA 1
ATOM 2594 C C . LEU A 1 331 ? -22.038 19.991 31.299 1.00 86.62 331 LEU A C 1
ATOM 2596 O O . LEU A 1 331 ? -23.156 19.804 30.822 1.00 86.62 331 LEU A O 1
ATOM 2600 N N . ASP A 1 332 ? -21.848 20.525 32.510 1.00 83.81 332 ASP A N 1
ATOM 2601 C CA . ASP A 1 332 ? -22.918 21.130 33.318 1.00 83.81 332 ASP A CA 1
ATOM 2602 C C . ASP A 1 332 ? -22.698 22.646 33.398 1.00 83.81 332 ASP A C 1
ATOM 2604 O O . ASP A 1 332 ? -21.743 23.119 34.013 1.00 83.81 332 ASP A O 1
ATOM 2608 N N . ILE A 1 333 ? -23.609 23.407 32.788 1.00 77.94 333 ILE A N 1
ATOM 2609 C CA . ILE A 1 333 ? -23.558 24.876 32.690 1.00 77.94 333 ILE A CA 1
ATOM 2610 C C . ILE A 1 333 ? -23.678 25.542 34.074 1.00 77.94 333 ILE A C 1
ATOM 2612 O O . ILE A 1 333 ? -23.293 26.689 34.257 1.00 77.94 333 ILE A O 1
ATOM 2616 N N . ARG A 1 334 ? -24.171 24.837 35.101 1.00 70.38 334 ARG A N 1
ATOM 2617 C CA . ARG A 1 334 ? -24.305 25.398 36.459 1.00 70.38 334 ARG A CA 1
ATOM 2618 C C . ARG A 1 334 ? -22.973 25.531 37.201 1.00 70.38 334 ARG A C 1
ATOM 2620 O O . ARG A 1 334 ? -22.961 26.049 38.316 1.00 70.38 334 ARG A O 1
ATOM 2627 N N . ARG A 1 335 ? -21.878 25.029 36.624 1.00 55.50 335 ARG A N 1
ATOM 2628 C CA . ARG A 1 335 ? -20.527 25.067 37.202 1.00 55.50 335 ARG A CA 1
ATOM 2629 C C . ARG A 1 335 ? -19.483 25.735 36.295 1.00 55.50 335 ARG A C 1
ATOM 2631 O O . ARG A 1 335 ? -18.301 25.625 36.602 1.00 55.50 335 ARG A O 1
ATOM 2638 N N . SER A 1 336 ? -19.903 26.401 35.213 1.00 47.09 336 SER A N 1
ATOM 2639 C CA . SER A 1 336 ? -19.012 27.144 34.304 1.00 47.09 336 SER A CA 1
ATOM 2640 C C .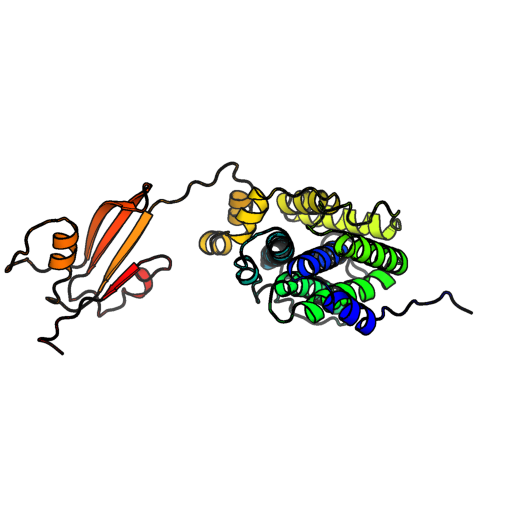 SER A 1 336 ? -18.591 28.500 34.848 1.00 47.09 336 SER A C 1
ATOM 2642 O O . SER A 1 336 ? -19.504 29.214 35.327 1.00 47.09 336 SER A O 1
#